Protein AF-U4V981-F1 (afdb_monomer)

Nearest PDB structures (foldseek):
  7tak-assembly1_B  TM=8.571E-01  e=1.582E-08  Colwellia psychrerythraea
  2r9v-assembly1_A  TM=2.940E-01  e=7.626E+00  Thermotoga maritima MSB8

Organism: NCBI:txid1337887

Structure (mmCIF, N/CA/C/O backbone):
data_AF-U4V981-F1
#
_entry.id   AF-U4V981-F1
#
loop_
_atom_site.group_PDB
_atom_site.id
_atom_site.type_symbol
_atom_site.label_atom_id
_atom_site.label_alt_id
_atom_site.label_comp_id
_atom_site.label_asym_id
_atom_site.label_entity_id
_atom_site.label_seq_id
_atom_site.pdbx_PDB_ins_code
_atom_site.Cartn_x
_atom_site.Cartn_y
_atom_site.Cartn_z
_atom_site.occupancy
_atom_site.B_iso_or_equiv
_atom_site.auth_seq_id
_atom_site.auth_comp_id
_atom_site.auth_asym_id
_atom_site.auth_atom_id
_atom_site.pdbx_PDB_model_num
ATOM 1 N N . MET A 1 1 ? 34.968 -7.716 16.840 1.00 31.75 1 MET A N 1
ATOM 2 C CA . MET A 1 1 ? 34.512 -6.358 16.464 1.00 31.75 1 MET A CA 1
ATOM 3 C C . MET A 1 1 ? 34.745 -6.146 14.973 1.00 31.75 1 MET A C 1
ATOM 5 O O . MET A 1 1 ? 35.893 -5.949 14.590 1.00 31.75 1 MET A O 1
ATOM 9 N N . PRO A 1 2 ? 33.718 -6.223 14.113 1.00 33.59 2 PRO A N 1
ATOM 10 C CA . PRO A 1 2 ? 33.853 -5.826 12.718 1.00 33.59 2 PRO A CA 1
ATOM 11 C C . PRO A 1 2 ? 33.768 -4.296 12.620 1.00 33.59 2 PRO A C 1
ATOM 13 O O . PRO A 1 2 ? 32.841 -3.682 13.146 1.00 33.59 2 PRO A O 1
ATOM 16 N N . ARG A 1 3 ? 34.764 -3.678 11.977 1.00 32.97 3 ARG A N 1
ATOM 17 C CA . ARG A 1 3 ? 34.801 -2.241 11.679 1.00 32.97 3 ARG A CA 1
ATOM 18 C C . ARG A 1 3 ? 33.827 -1.940 10.537 1.00 32.97 3 ARG A C 1
ATOM 20 O O . ARG A 1 3 ? 34.047 -2.393 9.418 1.00 32.97 3 ARG A O 1
ATOM 27 N N . TYR A 1 4 ? 32.801 -1.136 10.801 1.00 41.44 4 TYR A N 1
ATOM 28 C CA . TYR A 1 4 ? 32.010 -0.494 9.752 1.00 41.44 4 TYR A CA 1
ATOM 29 C C . TYR A 1 4 ? 32.867 0.596 9.099 1.00 41.44 4 TYR A C 1
ATOM 31 O O . TYR A 1 4 ? 33.007 1.698 9.626 1.00 41.44 4 TYR A O 1
ATOM 39 N N . SER A 1 5 ? 33.496 0.272 7.969 1.00 40.19 5 SER A N 1
ATOM 40 C CA . SER A 1 5 ? 34.039 1.294 7.078 1.00 40.19 5 SER A CA 1
ATOM 41 C C . SER A 1 5 ? 32.856 1.979 6.391 1.00 40.19 5 SER A C 1
ATOM 43 O O . SER A 1 5 ? 32.054 1.334 5.720 1.00 40.19 5 SER A O 1
ATOM 45 N N . GLY A 1 6 ? 32.694 3.281 6.633 1.00 51.03 6 GLY A N 1
ATOM 46 C CA . GLY A 1 6 ? 31.663 4.097 6.000 1.00 51.03 6 GLY A CA 1
ATOM 47 C C . GLY A 1 6 ? 31.873 4.139 4.489 1.00 51.03 6 GLY A C 1
ATOM 48 O O . GLY A 1 6 ? 32.646 4.952 3.984 1.00 51.03 6 GLY A O 1
ATOM 49 N N . GLY A 1 7 ? 31.197 3.246 3.769 1.00 44.28 7 GLY A N 1
ATOM 50 C CA . GLY A 1 7 ? 31.123 3.268 2.317 1.00 44.28 7 GLY A CA 1
ATOM 51 C C . GLY A 1 7 ? 30.306 4.475 1.876 1.00 44.28 7 GLY A C 1
ATOM 52 O O . GLY A 1 7 ? 29.079 4.436 1.895 1.00 44.28 7 GLY A O 1
ATOM 53 N N . ARG A 1 8 ? 30.979 5.565 1.494 1.00 45.44 8 ARG A N 1
ATOM 54 C CA . ARG A 1 8 ? 30.338 6.655 0.750 1.00 45.44 8 ARG A CA 1
ATOM 55 C C . ARG A 1 8 ? 29.724 6.058 -0.515 1.00 45.44 8 ARG A C 1
ATOM 57 O O . ARG A 1 8 ? 30.435 5.399 -1.275 1.00 45.44 8 ARG A O 1
ATOM 64 N N . ALA A 1 9 ? 28.426 6.276 -0.722 1.00 51.53 9 ALA A N 1
ATOM 65 C CA . ALA A 1 9 ? 27.770 5.933 -1.977 1.00 51.53 9 ALA A CA 1
ATOM 66 C C . ALA A 1 9 ? 28.570 6.566 -3.125 1.00 51.53 9 ALA A C 1
ATOM 68 O O . ALA A 1 9 ? 28.861 7.764 -3.092 1.00 51.53 9 ALA A O 1
ATOM 69 N N . LYS A 1 10 ? 29.005 5.750 -4.092 1.00 57.22 10 LYS A N 1
ATOM 70 C CA . LYS A 1 10 ? 29.688 6.257 -5.285 1.00 57.22 10 LYS A CA 1
ATOM 71 C C . LYS A 1 10 ? 28.730 7.205 -6.006 1.00 57.22 10 LYS A C 1
ATOM 73 O O . LYS A 1 10 ? 27.559 6.870 -6.177 1.00 57.22 10 LYS A O 1
ATOM 78 N N . TRP A 1 11 ? 29.227 8.380 -6.387 1.00 59.66 11 TRP A N 1
ATOM 79 C CA . TRP A 1 11 ? 28.448 9.332 -7.170 1.00 59.66 11 TRP A CA 1
ATOM 80 C C . TRP A 1 11 ? 28.009 8.670 -8.483 1.00 59.66 11 TRP A C 1
ATOM 82 O O . TRP A 1 11 ? 28.847 8.041 -9.134 1.00 59.66 11 TRP A O 1
ATOM 92 N N . PRO A 1 12 ? 26.721 8.758 -8.848 1.00 63.66 12 PRO A N 1
ATOM 93 C CA . PRO A 1 12 ? 26.233 8.161 -10.079 1.00 63.66 12 PRO A CA 1
ATOM 94 C C . PRO A 1 12 ? 26.784 8.913 -11.291 1.00 63.66 12 PRO A C 1
ATOM 96 O O . PRO A 1 12 ? 26.891 10.141 -11.282 1.00 63.66 12 PRO A O 1
ATOM 99 N N . GLU A 1 13 ? 27.117 8.176 -12.347 1.00 70.12 13 GLU A N 1
ATOM 100 C CA . GLU A 1 13 ? 27.439 8.771 -13.641 1.00 70.12 13 GLU A CA 1
ATOM 101 C C . GLU A 1 13 ? 26.152 9.337 -14.251 1.00 70.12 13 GLU A C 1
ATOM 103 O O . GLU A 1 13 ? 25.201 8.605 -14.531 1.00 70.12 13 GLU A O 1
ATOM 108 N N . PHE A 1 14 ? 26.092 10.660 -14.404 1.00 69.75 14 PHE A N 1
ATOM 109 C CA . PHE A 1 14 ? 24.911 11.333 -14.936 1.00 69.75 14 PHE A CA 1
ATOM 110 C C . PHE A 1 14 ? 24.753 11.047 -16.430 1.00 69.75 14 PHE A C 1
ATOM 112 O O . PHE A 1 14 ? 25.598 11.434 -17.238 1.00 69.75 14 PHE A O 1
ATOM 119 N N . GLN A 1 15 ? 23.636 10.423 -16.804 1.00 69.56 15 GLN A N 1
ATOM 120 C CA . GLN A 1 15 ? 23.260 10.224 -18.202 1.00 69.56 15 GLN A CA 1
ATOM 121 C C . GLN A 1 15 ? 22.282 11.320 -18.627 1.00 69.56 15 GLN A C 1
ATOM 123 O O . GLN A 1 15 ? 21.150 11.363 -18.158 1.00 69.56 15 GLN A O 1
ATOM 128 N N . TRP A 1 16 ? 22.708 12.219 -19.514 1.00 73.44 16 TRP A N 1
ATOM 129 C CA . TRP A 1 16 ? 21.911 13.357 -19.996 1.00 73.44 16 TRP A CA 1
ATOM 130 C C . TRP A 1 16 ? 21.060 12.991 -21.215 1.00 73.44 16 TRP A C 1
ATOM 132 O O . TRP A 1 16 ? 21.188 13.575 -22.288 1.00 73.44 16 TRP A O 1
ATOM 142 N N . THR A 1 17 ? 20.198 11.990 -21.062 1.00 72.31 17 THR A N 1
ATOM 143 C CA . THR A 1 17 ? 19.349 11.472 -22.145 1.00 72.31 17 THR A CA 1
ATOM 144 C C . THR A 1 17 ? 17.902 11.342 -21.669 1.00 72.31 17 THR A C 1
ATOM 146 O O . THR A 1 17 ? 17.618 11.349 -20.471 1.00 72.31 17 THR A O 1
ATOM 149 N N . ILE A 1 18 ? 16.955 11.264 -22.600 1.00 72.31 18 ILE A N 1
ATOM 150 C CA . ILE A 1 18 ? 15.583 10.859 -22.278 1.00 72.31 18 ILE A CA 1
ATOM 151 C C . ILE A 1 18 ? 15.586 9.338 -22.122 1.00 72.31 18 ILE A C 1
ATOM 153 O O . ILE A 1 18 ? 16.211 8.638 -22.918 1.00 72.31 18 ILE A O 1
ATOM 157 N N . SER A 1 19 ? 14.923 8.811 -21.094 1.00 71.56 19 SER A N 1
ATOM 158 C CA . SER A 1 19 ? 14.814 7.360 -20.926 1.00 71.56 19 SER A CA 1
ATOM 159 C C . SER A 1 19 ? 14.167 6.750 -22.173 1.00 71.56 19 SER A C 1
ATOM 161 O O . SER A 1 19 ? 13.135 7.258 -22.612 1.00 71.56 19 SER A O 1
ATOM 163 N N . SER A 1 20 ? 14.723 5.667 -22.715 1.00 74.62 20 SER A N 1
ATOM 164 C CA . SER A 1 20 ? 14.087 4.883 -23.780 1.00 74.62 20 SER A CA 1
ATOM 165 C C . SER A 1 20 ? 13.422 3.659 -23.150 1.00 74.62 20 SER A C 1
ATOM 167 O O . SER A 1 20 ? 14.127 2.691 -22.859 1.00 74.62 20 SER A O 1
ATOM 169 N N . PRO A 1 21 ? 12.102 3.676 -22.879 1.00 73.31 21 PRO A N 1
ATOM 170 C CA . PRO A 1 21 ? 11.430 2.524 -22.300 1.00 73.31 21 PRO A CA 1
ATOM 171 C C . PRO A 1 21 ? 11.397 1.400 -23.334 1.00 73.31 21 PRO A C 1
ATOM 173 O O . PRO A 1 21 ? 11.034 1.624 -24.491 1.00 73.31 21 PRO A O 1
ATOM 176 N N . ASP A 1 22 ? 11.758 0.190 -22.920 1.00 81.56 22 ASP A N 1
ATOM 177 C CA . ASP A 1 22 ? 11.729 -0.977 -23.797 1.00 81.56 22 ASP A CA 1
ATOM 178 C C . ASP A 1 22 ? 10.303 -1.533 -23.918 1.00 81.56 22 ASP A C 1
ATOM 180 O O . ASP A 1 22 ? 9.918 -2.538 -23.314 1.00 81.56 22 ASP A O 1
ATOM 184 N N . PHE A 1 23 ? 9.488 -0.822 -24.696 1.00 80.56 23 PHE A N 1
ATOM 185 C CA . PHE A 1 23 ? 8.106 -1.207 -24.965 1.00 80.56 23 PHE A CA 1
ATOM 186 C C . PHE A 1 23 ? 8.001 -2.517 -25.752 1.00 80.56 23 PHE A C 1
ATOM 188 O O . PHE A 1 23 ? 6.994 -3.210 -25.627 1.00 80.56 23 PHE A O 1
ATOM 195 N N . ALA A 1 24 ? 9.019 -2.872 -26.542 1.00 80.81 24 ALA A N 1
ATOM 196 C CA . ALA A 1 24 ? 9.019 -4.100 -27.328 1.00 80.81 24 ALA A CA 1
ATOM 197 C C . ALA A 1 24 ? 9.136 -5.331 -26.420 1.00 80.81 24 ALA A C 1
ATOM 199 O O . ALA A 1 24 ? 8.338 -6.264 -26.540 1.00 80.81 24 ALA A O 1
ATOM 200 N N . THR A 1 25 ? 10.071 -5.300 -25.469 1.00 82.12 25 THR A N 1
ATOM 201 C CA . THR A 1 25 ? 10.214 -6.349 -24.451 1.00 82.12 25 THR A CA 1
ATOM 202 C C . THR A 1 25 ? 8.997 -6.390 -23.534 1.00 82.12 25 THR A C 1
ATOM 204 O O . THR A 1 25 ? 8.453 -7.466 -23.299 1.00 82.12 25 THR A O 1
ATOM 207 N N . LEU A 1 26 ? 8.483 -5.234 -23.097 1.00 82.06 26 LEU A N 1
ATOM 208 C CA . LEU A 1 26 ? 7.255 -5.165 -22.298 1.00 82.06 26 LEU A CA 1
ATOM 209 C C . LEU A 1 26 ? 6.080 -5.840 -23.017 1.00 82.06 26 LEU A C 1
ATOM 211 O O . LEU A 1 26 ? 5.395 -6.681 -22.442 1.00 82.06 26 LEU A O 1
ATOM 215 N N . TRP A 1 27 ? 5.864 -5.521 -24.291 1.00 81.19 27 TRP A N 1
ATOM 216 C CA . TRP A 1 27 ? 4.764 -6.102 -25.053 1.00 81.19 27 TRP A CA 1
ATOM 217 C C . TRP A 1 27 ? 4.925 -7.615 -25.234 1.00 81.19 27 TRP A C 1
ATOM 219 O O . TRP A 1 27 ? 3.977 -8.365 -25.006 1.00 81.19 27 TRP A O 1
ATOM 229 N N . ARG A 1 28 ? 6.123 -8.078 -25.608 1.00 81.69 28 ARG A N 1
ATOM 230 C CA . ARG A 1 28 ? 6.383 -9.487 -25.932 1.00 81.69 28 ARG A CA 1
ATOM 231 C C . ARG A 1 28 ? 6.461 -10.400 -24.708 1.00 81.69 28 ARG A C 1
ATOM 233 O O . ARG A 1 28 ? 6.036 -11.544 -24.792 1.00 81.69 28 ARG A O 1
ATOM 240 N N . GLU A 1 29 ? 7.024 -9.930 -23.603 1.00 82.06 29 GLU A N 1
ATOM 241 C CA . GLU A 1 29 ? 7.400 -10.800 -22.477 1.00 82.06 29 GLU A CA 1
ATOM 242 C C . GLU A 1 29 ? 6.534 -10.605 -21.239 1.00 82.06 29 GLU A C 1
ATOM 244 O O . GLU A 1 29 ? 6.634 -11.396 -20.309 1.00 82.06 29 GLU A O 1
ATOM 249 N N . TYR A 1 30 ? 5.672 -9.587 -21.221 1.00 76.25 30 TYR A N 1
ATOM 250 C CA . TYR A 1 30 ? 4.902 -9.247 -20.027 1.00 76.25 30 TYR A CA 1
ATOM 251 C C . TYR A 1 30 ? 3.401 -9.067 -20.255 1.00 76.25 30 TYR A C 1
ATOM 253 O O . TYR A 1 30 ? 2.645 -9.049 -19.287 1.00 76.25 30 TYR A O 1
ATOM 261 N N . THR A 1 31 ? 2.940 -8.948 -21.502 1.00 81.94 31 THR A N 1
ATOM 262 C CA . THR A 1 31 ? 1.501 -8.854 -21.786 1.00 81.94 31 THR A CA 1
ATOM 263 C C . THR A 1 31 ? 0.910 -10.211 -22.141 1.00 81.94 31 THR A C 1
ATOM 265 O O . THR A 1 31 ? 1.597 -11.099 -22.655 1.00 81.94 31 THR A O 1
ATOM 268 N N . ILE A 1 32 ? -0.406 -10.343 -21.964 1.00 81.12 32 ILE A N 1
ATOM 269 C CA . ILE A 1 32 ? -1.164 -11.518 -22.424 1.00 81.12 32 ILE A CA 1
ATOM 270 C C . ILE A 1 32 ? -1.026 -11.700 -23.947 1.00 81.12 32 ILE A C 1
ATOM 272 O O . ILE A 1 32 ? -1.095 -12.820 -24.446 1.00 81.12 32 ILE A O 1
ATOM 276 N N . PHE A 1 33 ? -0.786 -10.619 -24.697 1.00 83.38 33 PHE A N 1
ATOM 277 C CA . PHE A 1 33 ? -0.584 -10.674 -26.147 1.00 83.38 33 PHE A CA 1
ATOM 278 C C . PHE A 1 33 ? 0.762 -11.288 -26.543 1.00 83.38 33 PHE A C 1
ATOM 280 O O . PHE A 1 33 ? 0.856 -11.898 -27.605 1.00 83.38 33 PHE A O 1
ATOM 287 N N . GLY A 1 34 ? 1.789 -11.128 -25.708 1.00 81.44 34 GLY A N 1
ATOM 288 C CA . GLY A 1 34 ? 3.114 -11.700 -25.930 1.00 81.44 34 GLY A CA 1
ATOM 289 C C . GLY A 1 34 ? 3.276 -13.118 -25.374 1.00 81.44 34 GLY A C 1
ATOM 290 O O . GLY A 1 34 ? 3.855 -13.976 -26.036 1.00 81.44 34 GLY A O 1
ATOM 291 N N . LEU A 1 35 ? 2.716 -13.381 -24.187 1.00 82.06 35 LEU A N 1
ATOM 292 C CA . LEU A 1 35 ? 2.846 -14.657 -23.467 1.00 82.06 35 LEU A CA 1
ATOM 293 C C . LEU A 1 35 ? 1.713 -15.660 -23.741 1.00 82.06 35 LEU A C 1
ATOM 295 O O . LEU A 1 35 ? 1.885 -16.859 -23.522 1.00 82.06 35 LEU A O 1
ATOM 299 N N . GLY A 1 36 ? 0.553 -15.189 -24.201 1.00 81.75 36 GLY A N 1
ATOM 300 C CA . GLY A 1 36 ? -0.671 -15.983 -24.290 1.00 81.75 36 GLY A CA 1
ATOM 301 C C . GLY A 1 36 ? -1.490 -15.995 -22.993 1.00 81.75 36 GLY A C 1
ATOM 302 O O . GLY A 1 36 ? -1.090 -15.471 -21.953 1.00 81.75 36 GLY A O 1
ATOM 303 N N . MET A 1 37 ? -2.691 -16.575 -23.067 1.00 83.94 37 MET A N 1
ATOM 304 C CA . MET A 1 37 ? -3.630 -16.631 -21.941 1.00 83.94 37 MET A CA 1
ATOM 305 C C . MET A 1 37 ? -3.230 -17.754 -20.966 1.00 83.94 37 MET A C 1
ATOM 307 O O . MET A 1 37 ? -2.981 -18.877 -21.416 1.00 83.94 37 MET A O 1
ATOM 311 N N . PRO A 1 38 ? -3.158 -17.489 -19.648 1.00 84.44 38 PRO A N 1
ATOM 312 C CA . PRO A 1 38 ? -2.773 -18.506 -18.676 1.00 84.44 38 PRO A CA 1
ATOM 313 C C . PRO A 1 38 ? -3.806 -19.646 -18.611 1.00 84.44 38 PRO A C 1
ATOM 315 O O . PRO A 1 38 ? -5.000 -19.417 -18.808 1.00 84.44 38 PRO A O 1
ATOM 318 N N . PRO A 1 39 ? -3.389 -20.888 -18.306 1.00 88.88 39 PRO A N 1
ATOM 319 C CA . PRO A 1 39 ? -4.311 -22.015 -18.225 1.00 88.88 39 PRO A CA 1
ATOM 320 C C . PRO A 1 39 ? -5.332 -21.824 -17.093 1.00 88.88 39 PRO A C 1
ATOM 322 O O . PRO A 1 39 ? -5.007 -21.292 -16.031 1.00 88.88 39 PRO A O 1
ATOM 325 N N . LEU A 1 40 ? -6.557 -22.333 -17.279 1.00 88.62 40 LEU A N 1
ATOM 326 C CA . LEU A 1 40 ? -7.649 -22.230 -16.292 1.00 88.62 40 LEU A CA 1
ATOM 327 C C . LEU A 1 40 ? -7.271 -22.770 -14.900 1.00 88.62 40 LEU A C 1
ATOM 329 O O . LEU A 1 40 ? -7.740 -22.258 -13.885 1.00 88.62 40 LEU A O 1
ATOM 333 N N . SER A 1 41 ? -6.384 -23.765 -14.838 1.00 89.75 41 SER A N 1
ATOM 334 C CA . SER A 1 41 ? -5.851 -24.299 -13.580 1.00 89.75 41 SER A CA 1
ATOM 335 C C . SER A 1 41 ? -5.123 -23.241 -12.746 1.00 89.75 41 SER A C 1
ATOM 337 O O . SER A 1 41 ? -5.250 -23.248 -11.523 1.00 89.75 41 SER A O 1
ATOM 339 N N . MET A 1 42 ? -4.432 -22.292 -13.386 1.00 86.69 42 MET A N 1
ATOM 340 C CA . MET A 1 42 ? -3.711 -21.217 -12.704 1.00 86.69 42 MET A CA 1
ATOM 341 C C . MET A 1 42 ? -4.671 -20.286 -11.954 1.00 86.69 42 MET A C 1
ATOM 343 O O . MET A 1 42 ? -4.393 -19.911 -10.815 1.00 86.69 42 MET A O 1
ATOM 347 N N . PHE A 1 43 ? -5.837 -19.988 -12.538 1.00 87.19 43 PHE A N 1
ATOM 348 C CA . PHE A 1 43 ? -6.876 -19.178 -11.891 1.00 87.19 43 PHE A CA 1
ATOM 349 C C . PHE A 1 43 ? -7.418 -19.847 -10.625 1.00 87.19 43 PHE A C 1
ATOM 351 O O . PHE A 1 43 ? -7.594 -19.178 -9.608 1.00 87.19 43 PHE A O 1
ATOM 358 N N . LEU A 1 44 ? -7.62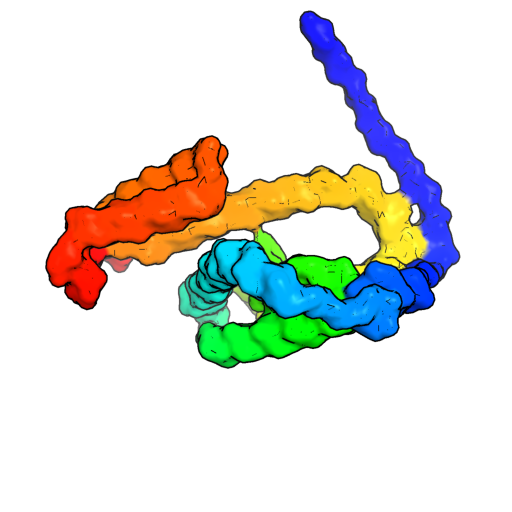5 -21.168 -10.655 1.00 87.75 44 LEU A N 1
ATOM 359 C CA . LEU A 1 44 ? -8.081 -21.928 -9.487 1.00 87.75 44 LEU A CA 1
ATOM 360 C C . LEU A 1 44 ? -7.026 -21.938 -8.377 1.00 87.75 44 LEU A C 1
ATOM 362 O O . LEU A 1 44 ? -7.346 -21.689 -7.216 1.00 87.75 44 LEU A O 1
ATOM 366 N N . THR A 1 45 ? -5.757 -22.161 -8.727 1.00 86.12 45 THR A N 1
ATOM 367 C CA . THR A 1 45 ? -4.659 -22.146 -7.747 1.00 86.12 45 THR A CA 1
ATOM 368 C C . THR A 1 45 ? -4.362 -20.753 -7.192 1.00 86.12 45 THR A C 1
ATOM 370 O O . THR A 1 45 ? -3.805 -20.641 -6.104 1.00 86.12 45 THR A O 1
ATOM 373 N N . ALA A 1 46 ? -4.752 -19.690 -7.902 1.00 84.38 46 ALA A N 1
ATOM 374 C CA . ALA A 1 46 ? -4.559 -18.309 -7.475 1.00 84.38 46 ALA A CA 1
ATOM 375 C C . ALA A 1 46 ? -5.650 -17.802 -6.515 1.00 84.38 46 ALA A C 1
ATOM 377 O O . ALA A 1 46 ? -5.456 -16.752 -5.902 1.00 84.38 46 ALA A O 1
ATOM 378 N N . LEU A 1 47 ? -6.766 -18.524 -6.334 1.00 84.75 47 LEU A N 1
ATOM 379 C CA . LEU A 1 47 ? -7.869 -18.105 -5.453 1.00 84.75 47 LEU A CA 1
ATOM 380 C C . LEU A 1 47 ? -7.416 -17.725 -4.028 1.00 84.75 47 LEU A C 1
ATOM 382 O O . LEU A 1 47 ? -7.825 -16.660 -3.558 1.00 84.75 47 LEU A O 1
ATOM 386 N N . PRO A 1 48 ? -6.550 -18.498 -3.338 1.00 77.56 48 PRO A N 1
ATOM 387 C CA . PRO A 1 48 ? -6.075 -18.120 -2.007 1.00 77.56 48 PRO A CA 1
ATOM 388 C C . PRO A 1 48 ? -5.292 -16.803 -2.017 1.00 77.56 48 PRO A C 1
ATOM 390 O O . PRO A 1 48 ? -5.478 -15.960 -1.139 1.00 77.56 48 PRO A O 1
ATOM 393 N N . THR A 1 49 ? -4.458 -16.600 -3.039 1.00 81.62 49 THR A N 1
ATOM 394 C CA . THR A 1 49 ? -3.698 -15.362 -3.228 1.00 81.62 49 THR A CA 1
ATOM 395 C C . THR A 1 49 ? -4.637 -14.187 -3.466 1.00 81.62 49 THR A C 1
ATOM 397 O O . THR A 1 49 ? -4.500 -13.172 -2.798 1.00 81.62 49 THR A O 1
ATOM 400 N N . VAL A 1 50 ? -5.646 -14.336 -4.331 1.00 82.88 50 VAL A N 1
ATOM 401 C CA . VAL A 1 50 ? -6.644 -13.289 -4.613 1.00 82.88 50 VAL A CA 1
ATOM 402 C C . VAL A 1 50 ? -7.389 -12.865 -3.346 1.00 82.88 50 VAL A C 1
ATOM 404 O O . VAL A 1 50 ? -7.575 -11.670 -3.121 1.00 82.88 50 VAL A O 1
ATOM 407 N N . LEU A 1 51 ? -7.777 -13.815 -2.491 1.00 81.25 51 LEU A N 1
ATOM 408 C CA . LEU A 1 51 ? -8.430 -13.510 -1.215 1.00 81.25 51 LEU A CA 1
ATOM 409 C C . LEU A 1 51 ? -7.495 -12.753 -0.261 1.00 81.25 51 LEU A C 1
ATOM 411 O O . LEU A 1 51 ? -7.898 -11.742 0.316 1.00 81.25 51 LEU A O 1
ATOM 415 N N . ALA A 1 52 ? -6.239 -13.188 -0.131 1.00 76.75 52 ALA A N 1
ATOM 416 C CA . ALA A 1 52 ? -5.242 -12.499 0.691 1.00 76.75 52 ALA A CA 1
ATOM 417 C C . ALA A 1 52 ? -4.979 -11.066 0.187 1.00 76.75 52 ALA A C 1
ATOM 419 O O . ALA A 1 52 ? -5.004 -10.109 0.960 1.00 76.75 52 ALA A O 1
ATOM 420 N N . THR A 1 53 ? -4.807 -10.913 -1.124 1.00 79.62 53 THR A N 1
ATOM 421 C CA . THR A 1 53 ? -4.673 -9.645 -1.851 1.00 79.62 53 THR A CA 1
ATOM 422 C C . THR A 1 53 ? -5.880 -8.733 -1.599 1.00 79.62 53 THR A C 1
ATOM 424 O O . THR A 1 53 ? -5.708 -7.561 -1.265 1.00 79.62 53 THR A O 1
ATOM 427 N N . TYR A 1 54 ? -7.108 -9.255 -1.669 1.00 80.94 54 TYR A N 1
ATOM 428 C CA . TYR A 1 54 ? -8.324 -8.483 -1.397 1.00 80.94 54 TYR A CA 1
ATOM 429 C C . TYR A 1 54 ? -8.380 -7.950 0.040 1.00 80.94 54 TYR A C 1
ATOM 431 O O . TYR A 1 54 ? -8.731 -6.790 0.244 1.00 80.94 54 TYR A O 1
ATOM 439 N N . ILE A 1 55 ? -7.990 -8.753 1.033 1.00 77.25 55 ILE A N 1
ATOM 440 C CA . ILE A 1 55 ? -7.959 -8.323 2.441 1.00 77.25 55 ILE A CA 1
ATOM 441 C C . ILE A 1 55 ? -6.968 -7.170 2.638 1.00 77.25 55 ILE A C 1
ATOM 443 O O . ILE A 1 55 ? -7.287 -6.186 3.307 1.00 77.25 55 ILE A O 1
ATOM 447 N N . VAL A 1 56 ? -5.788 -7.250 2.016 1.00 76.94 56 VAL A N 1
ATOM 448 C CA . VAL A 1 56 ? -4.798 -6.162 2.049 1.00 76.94 56 VAL A CA 1
ATOM 449 C C . VAL A 1 56 ? -5.372 -4.889 1.415 1.00 76.94 56 VAL A C 1
ATOM 451 O O . VAL A 1 56 ? -5.273 -3.811 2.006 1.00 76.94 56 VAL A O 1
ATOM 454 N N . LEU A 1 57 ? -6.052 -5.010 0.268 1.00 79.31 57 LEU A N 1
ATOM 455 C CA . LEU A 1 57 ? -6.726 -3.884 -0.394 1.00 79.31 57 LEU A CA 1
ATOM 456 C C . LEU A 1 57 ? -7.780 -3.236 0.487 1.00 79.31 57 LEU A C 1
ATOM 458 O O . LEU A 1 57 ? -7.908 -2.015 0.529 1.00 79.31 57 LEU A O 1
ATOM 462 N N . PHE A 1 58 ? -8.571 -4.073 1.150 1.00 79.19 58 PHE A N 1
ATOM 463 C CA . PHE A 1 58 ? -9.644 -3.637 2.017 1.00 79.19 58 PHE A CA 1
ATOM 464 C C . PHE A 1 58 ? -9.083 -2.809 3.178 1.00 79.19 58 PHE A C 1
ATOM 466 O O . PHE A 1 58 ? -9.607 -1.736 3.478 1.00 79.19 58 PHE A O 1
ATOM 473 N N . GLY A 1 59 ? -7.946 -3.229 3.743 1.00 77.81 59 GLY A N 1
ATOM 474 C CA . GLY A 1 59 ? -7.189 -2.431 4.707 1.00 77.81 59 GLY A CA 1
ATOM 475 C C . GLY A 1 59 ? -6.757 -1.067 4.153 1.00 77.81 59 GLY A C 1
ATOM 476 O O . GLY A 1 59 ? -6.903 -0.052 4.832 1.00 77.81 59 GLY A O 1
ATOM 477 N N . ASP A 1 60 ? -6.275 -0.995 2.911 1.00 78.25 60 ASP A N 1
ATOM 478 C CA . ASP A 1 60 ? -5.907 0.276 2.263 1.00 78.25 60 ASP A CA 1
ATOM 479 C C . ASP A 1 60 ? -7.108 1.205 2.012 1.00 78.25 60 ASP A C 1
ATOM 481 O O . ASP A 1 60 ? -6.996 2.426 2.169 1.00 78.25 60 ASP A O 1
ATOM 485 N N . VAL A 1 61 ? -8.272 0.648 1.672 1.00 80.56 61 VAL A N 1
ATOM 486 C CA . VAL A 1 61 ? -9.533 1.393 1.511 1.00 80.56 61 VAL A CA 1
ATOM 487 C C . VAL A 1 61 ? -10.006 1.971 2.843 1.00 80.56 61 VAL A C 1
ATOM 489 O O . VAL A 1 61 ? -10.340 3.156 2.906 1.00 80.56 61 VAL A O 1
ATOM 492 N N . LEU A 1 62 ? -9.981 1.175 3.916 1.00 77.94 62 LEU A N 1
ATOM 493 C CA . LEU A 1 62 ? -10.320 1.641 5.263 1.00 77.94 62 LEU A CA 1
ATOM 494 C C . LEU A 1 62 ? -9.390 2.767 5.717 1.00 77.94 62 LEU A C 1
ATOM 496 O O . LEU A 1 62 ? -9.868 3.818 6.136 1.00 77.94 62 LEU A O 1
ATOM 500 N N . LYS A 1 63 ? -8.074 2.598 5.538 1.00 78.44 63 LYS A N 1
ATOM 501 C CA . LYS A 1 63 ? -7.087 3.648 5.838 1.00 78.44 63 LYS A CA 1
ATOM 502 C C . LYS A 1 63 ? -7.342 4.924 5.046 1.00 78.44 63 LYS A C 1
ATOM 504 O O . LYS A 1 63 ? -7.274 6.018 5.591 1.00 78.44 63 LYS A O 1
ATOM 509 N N . THR A 1 64 ? -7.658 4.804 3.759 1.00 80.19 64 THR A N 1
ATOM 510 C CA . THR A 1 64 ? -7.970 5.974 2.927 1.00 80.19 64 THR A CA 1
ATOM 511 C C . THR A 1 64 ? -9.210 6.698 3.450 1.00 80.19 64 THR A C 1
ATOM 513 O O . THR A 1 64 ? -9.209 7.924 3.547 1.00 80.19 64 THR A O 1
ATOM 516 N N . LYS A 1 65 ? -10.249 5.949 3.836 1.00 80.38 65 LYS A N 1
ATOM 517 C CA . LYS A 1 65 ? -11.476 6.504 4.412 1.00 80.38 65 LYS A CA 1
ATOM 518 C C . LYS A 1 65 ? -11.210 7.252 5.718 1.00 80.38 65 LYS A C 1
ATOM 520 O O . LYS A 1 65 ? -11.742 8.346 5.879 1.00 80.38 65 LYS A O 1
ATOM 525 N N . SER A 1 66 ? -10.405 6.695 6.621 1.00 76.12 66 SER A N 1
ATOM 526 C CA . SER A 1 66 ? -10.120 7.316 7.918 1.00 76.12 66 SER A CA 1
A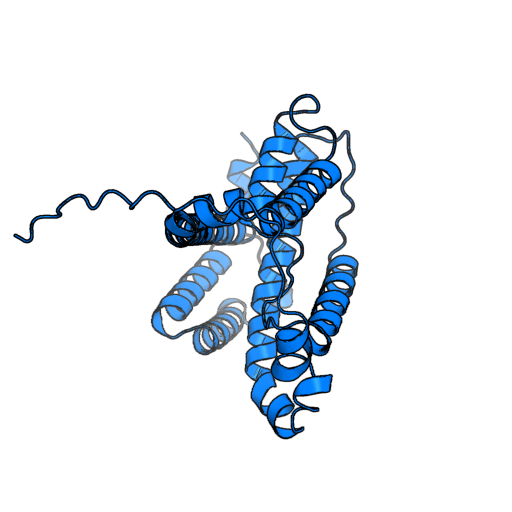TOM 527 C C . SER A 1 66 ? -9.228 8.553 7.788 1.00 76.12 66 SER A C 1
ATOM 529 O O . SER A 1 66 ? -9.540 9.595 8.362 1.00 76.12 66 SER A O 1
ATOM 531 N N . ILE A 1 67 ? -8.187 8.497 6.949 1.00 75.94 67 ILE A N 1
ATOM 532 C CA . ILE A 1 67 ? -7.296 9.640 6.695 1.00 75.94 67 ILE A CA 1
ATOM 533 C C . ILE A 1 67 ? -8.063 10.793 6.029 1.00 75.94 67 ILE A C 1
ATOM 535 O O . ILE A 1 67 ? -7.951 11.946 6.445 1.00 75.94 67 ILE A O 1
ATOM 539 N N . ILE A 1 68 ? -8.848 10.504 4.985 1.00 75.69 68 ILE A N 1
ATOM 540 C CA . ILE A 1 68 ? -9.573 11.540 4.238 1.00 75.69 68 ILE A CA 1
ATOM 541 C C . ILE A 1 68 ? -10.773 12.061 5.038 1.00 75.69 68 ILE A C 1
ATOM 543 O O . ILE A 1 68 ? -10.951 13.272 5.157 1.00 75.69 68 ILE A O 1
ATOM 547 N N . GLY A 1 69 ? -11.600 11.156 5.564 1.00 65.50 69 GLY A N 1
ATOM 548 C CA . GLY A 1 69 ? -12.865 11.491 6.218 1.00 65.50 69 GLY A CA 1
ATOM 549 C C . GLY A 1 69 ? -12.724 11.975 7.661 1.00 65.50 69 GLY A C 1
ATOM 550 O O . GLY 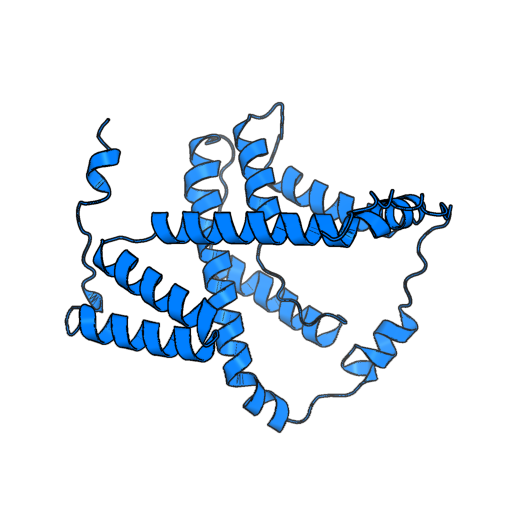A 1 69 ? -13.578 12.727 8.120 1.00 65.50 69 GLY A O 1
ATOM 551 N N . GLY A 1 70 ? -11.665 11.565 8.365 1.00 66.62 70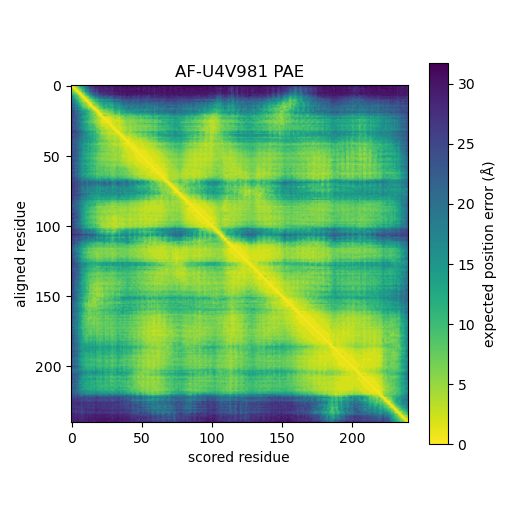 GLY A N 1
ATOM 552 C CA . GLY A 1 70 ? -11.371 11.982 9.735 1.00 66.62 70 GLY A CA 1
ATOM 553 C C . GLY A 1 70 ? -10.369 13.131 9.782 1.00 66.62 70 GLY A C 1
ATOM 554 O O . GLY A 1 70 ? -10.720 14.247 10.144 1.00 66.62 70 GLY A O 1
ATOM 555 N N . GLU A 1 71 ? -9.119 12.882 9.389 1.00 65.31 71 GLU A N 1
ATOM 556 C CA . GLU A 1 71 ? -8.024 13.831 9.638 1.00 65.31 71 GLU A CA 1
ATOM 557 C C . GLU A 1 71 ? -8.021 15.023 8.667 1.00 65.31 71 GLU A C 1
ATOM 559 O O . GLU A 1 71 ? -7.906 16.171 9.095 1.00 65.31 71 GLU A O 1
ATOM 564 N N . ALA A 1 72 ? -8.165 14.790 7.359 1.00 66.88 72 ALA A N 1
ATOM 565 C CA . ALA A 1 72 ? -8.041 15.857 6.361 1.00 66.88 72 ALA A CA 1
ATOM 566 C C . ALA A 1 72 ? -9.258 16.803 6.332 1.00 66.88 72 ALA A C 1
ATOM 568 O O . ALA A 1 72 ? -9.093 18.025 6.292 1.00 66.88 72 ALA A O 1
ATOM 569 N N . GLN A 1 73 ? -10.478 16.255 6.380 1.00 70.44 73 GLN A N 1
ATOM 570 C CA . GLN A 1 73 ? -11.714 17.043 6.293 1.00 70.44 73 GLN A CA 1
ATOM 571 C C . GLN A 1 73 ? -11.954 17.920 7.536 1.00 70.44 73 GLN A C 1
ATOM 573 O O . GLN A 1 73 ? -12.499 19.015 7.399 1.00 70.44 73 GLN A O 1
ATOM 578 N N . GLN A 1 74 ? -11.523 17.486 8.729 1.00 72.00 74 GLN A N 1
ATOM 579 C CA . GLN A 1 74 ? -11.638 18.280 9.963 1.00 72.00 74 GLN A CA 1
ATOM 580 C C . GLN A 1 74 ? -10.804 19.567 9.912 1.00 72.00 74 GLN A C 1
ATOM 582 O O . GLN A 1 74 ? -11.252 20.613 10.373 1.00 72.00 74 GLN A O 1
ATOM 587 N N . HIS A 1 75 ? -9.610 19.513 9.316 1.00 73.88 75 HIS A N 1
ATOM 588 C CA . HIS A 1 75 ? -8.701 20.661 9.256 1.00 73.88 75 HIS A CA 1
ATOM 589 C C . HIS A 1 75 ? -9.043 21.644 8.125 1.00 73.88 75 HIS A C 1
ATOM 591 O O . HIS A 1 75 ? -8.690 22.822 8.196 1.00 73.88 75 HIS A O 1
ATOM 597 N N . ARG A 1 76 ? -9.709 21.171 7.065 1.00 76.69 76 ARG A N 1
ATOM 598 C CA . ARG A 1 76 ? -10.023 21.940 5.848 1.00 76.69 76 ARG A CA 1
ATOM 599 C C . ARG A 1 76 ? -11.464 21.653 5.400 1.00 76.69 76 ARG A C 1
ATOM 601 O O . ARG A 1 76 ? -11.673 20.969 4.398 1.00 76.69 76 ARG A O 1
ATOM 608 N N . PRO A 1 77 ? -12.481 22.194 6.098 1.00 74.75 77 PRO A N 1
ATOM 609 C CA . PRO A 1 77 ? -13.882 22.022 5.703 1.00 74.75 77 PRO A CA 1
ATOM 610 C C . PRO A 1 77 ? -14.224 22.731 4.382 1.00 74.75 77 PRO A C 1
ATOM 612 O O . PRO A 1 77 ? -15.312 22.542 3.845 1.00 74.75 77 PRO A O 1
ATOM 615 N N . ASP A 1 78 ? -13.311 23.558 3.864 1.00 79.44 78 ASP A N 1
ATOM 616 C CA . ASP A 1 78 ? -13.504 24.379 2.673 1.00 79.44 78 ASP A CA 1
ATOM 617 C C . ASP A 1 78 ? -13.470 23.594 1.349 1.00 79.44 78 ASP A C 1
ATOM 619 O O . ASP A 1 78 ? -14.031 24.060 0.359 1.00 79.44 78 ASP A O 1
ATOM 623 N N . GLU A 1 79 ? -12.856 22.409 1.321 1.00 78.75 79 GLU A N 1
ATOM 624 C CA . GLU A 1 79 ? -12.915 21.482 0.187 1.00 78.75 79 GLU A CA 1
ATOM 625 C C . GLU A 1 79 ? -13.590 20.191 0.650 1.00 78.75 79 GLU A C 1
ATOM 627 O O . GLU A 1 79 ? -13.136 19.529 1.583 1.00 78.75 79 GLU A O 1
ATOM 632 N N . LYS A 1 80 ? -14.712 19.838 0.016 1.00 76.75 80 LYS A N 1
ATOM 633 C CA . LYS A 1 80 ? -15.445 18.614 0.338 1.00 76.75 80 LYS A CA 1
ATOM 634 C C . LYS A 1 80 ? -14.835 17.441 -0.414 1.00 76.75 80 LYS A C 1
ATOM 636 O O . LYS A 1 80 ? -14.942 17.367 -1.639 1.00 76.75 80 LYS A O 1
ATOM 641 N N . ILE A 1 81 ? -14.256 16.498 0.319 1.00 76.62 81 ILE A N 1
ATOM 642 C CA . ILE A 1 81 ? -13.688 15.288 -0.269 1.00 76.62 81 ILE A CA 1
ATOM 643 C C . ILE A 1 81 ? -14.737 14.169 -0.219 1.00 76.62 81 ILE A C 1
ATOM 645 O O . ILE A 1 81 ? -14.963 13.551 0.818 1.00 76.62 81 ILE A O 1
ATOM 649 N N . ASP A 1 82 ? -15.398 13.901 -1.351 1.00 79.62 82 ASP A N 1
ATOM 650 C CA . ASP A 1 82 ? -16.357 12.793 -1.478 1.00 79.62 82 ASP A CA 1
ATOM 651 C C . ASP A 1 82 ? -15.637 11.458 -1.727 1.00 79.62 82 ASP A C 1
ATOM 653 O O . ASP A 1 82 ? -15.413 11.034 -2.869 1.00 79.62 82 ASP A O 1
ATOM 657 N N . TYR A 1 83 ? -15.250 10.795 -0.636 1.00 80.38 83 TYR A N 1
ATOM 658 C CA . TYR A 1 83 ? -14.713 9.441 -0.690 1.00 80.38 83 TYR A CA 1
ATOM 659 C C . TYR A 1 83 ? -15.826 8.398 -0.556 1.00 80.38 83 TYR A C 1
ATOM 661 O O . TYR A 1 83 ? -16.371 8.172 0.524 1.00 80.38 83 TYR A O 1
ATOM 669 N N . ASN A 1 84 ? -16.110 7.702 -1.656 1.00 83.62 84 ASN A N 1
ATOM 670 C CA . ASN A 1 84 ? -17.034 6.574 -1.679 1.00 83.62 84 ASN A CA 1
ATOM 671 C C . ASN A 1 84 ? -16.252 5.258 -1.876 1.00 83.62 84 ASN A C 1
ATOM 673 O O . ASN A 1 84 ? -15.695 5.050 -2.960 1.00 83.62 84 ASN A O 1
ATOM 677 N N . PRO A 1 85 ? -16.236 4.350 -0.878 1.00 81.56 85 PRO A N 1
ATOM 678 C CA . PRO A 1 85 ? -15.536 3.072 -0.975 1.00 81.56 85 PRO A CA 1
ATOM 679 C C . PRO 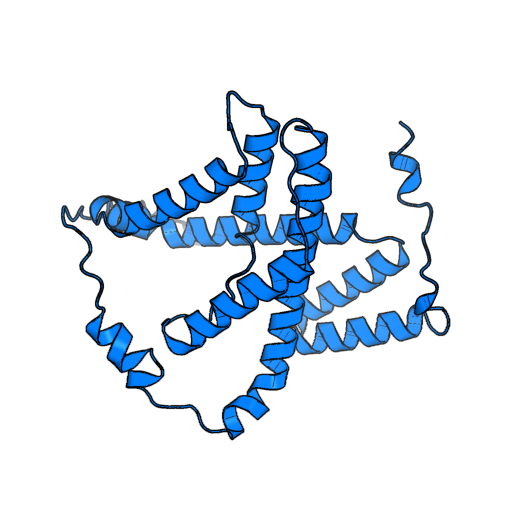A 1 85 ? -15.983 2.218 -2.165 1.00 81.56 85 PRO A C 1
ATOM 681 O O . PRO A 1 85 ? -15.136 1.681 -2.867 1.00 81.56 85 PRO A O 1
ATOM 684 N N . ASN A 1 86 ? -17.284 2.139 -2.463 1.00 85.81 86 ASN A N 1
ATOM 685 C CA . ASN A 1 86 ? -17.799 1.326 -3.574 1.00 85.81 86 ASN A CA 1
ATOM 686 C C . ASN A 1 86 ? -17.291 1.842 -4.924 1.00 85.81 86 ASN A C 1
ATOM 688 O O . ASN A 1 86 ? -16.857 1.066 -5.776 1.00 85.81 86 ASN A O 1
ATOM 692 N N . ARG A 1 87 ? -17.287 3.170 -5.102 1.00 87.12 87 ARG A N 1
ATOM 693 C CA . ARG A 1 87 ? -16.697 3.802 -6.290 1.00 87.12 87 ARG A CA 1
ATOM 694 C C . ARG A 1 87 ? -15.194 3.559 -6.356 1.00 87.12 87 ARG A C 1
ATOM 696 O O . ARG A 1 87 ? -14.688 3.251 -7.430 1.00 87.12 87 ARG A O 1
ATOM 703 N N . ALA A 1 88 ? -14.491 3.669 -5.229 1.00 83.31 88 ALA A N 1
ATOM 704 C CA . ALA A 1 88 ? -13.066 3.371 -5.171 1.00 83.31 88 ALA A CA 1
ATOM 705 C C . ALA A 1 88 ? -12.801 1.921 -5.609 1.00 83.31 88 ALA A C 1
ATOM 707 O O . ALA A 1 88 ? -11.990 1.722 -6.511 1.00 83.31 88 ALA A O 1
ATOM 708 N N . HIS A 1 89 ? -13.553 0.952 -5.068 1.00 85.75 89 HIS A N 1
ATOM 709 C CA . HIS A 1 89 ? -13.479 -0.470 -5.414 1.00 85.75 89 HIS A CA 1
ATOM 710 C C . HIS A 1 89 ? -13.620 -0.738 -6.906 1.00 85.75 89 HIS A C 1
ATOM 712 O O . HIS A 1 89 ? -12.799 -1.452 -7.485 1.00 85.75 89 HIS A O 1
ATOM 718 N N . LEU A 1 90 ? -14.608 -0.117 -7.545 1.00 87.12 90 LEU A N 1
ATOM 719 C CA . LEU A 1 90 ? -14.788 -0.247 -8.984 1.00 87.12 90 LEU A CA 1
ATOM 720 C C . LEU A 1 90 ? -13.601 0.355 -9.753 1.00 87.12 90 LEU A C 1
ATOM 722 O O . LEU A 1 90 ? -13.064 -0.283 -10.654 1.00 87.12 90 LEU A O 1
ATOM 726 N N . VAL A 1 91 ? -13.151 1.557 -9.378 1.00 85.50 91 VAL A N 1
ATOM 727 C CA . VAL A 1 91 ? -12.068 2.271 -10.074 1.00 85.50 91 VAL A CA 1
ATOM 728 C C . VAL A 1 91 ? -10.746 1.514 -10.004 1.00 85.50 91 VAL A C 1
ATOM 730 O O . VAL A 1 91 ? -10.102 1.326 -11.037 1.00 85.50 91 VAL A O 1
ATOM 733 N N . PHE A 1 92 ? -10.316 1.061 -8.825 1.00 82.69 92 PHE A N 1
ATOM 734 C CA . PHE A 1 92 ? -9.084 0.279 -8.758 1.00 82.69 92 PHE A CA 1
ATOM 735 C C . PHE A 1 92 ? -9.255 -1.132 -9.316 1.00 82.69 92 PHE A C 1
ATOM 737 O O . PHE A 1 92 ? -8.293 -1.658 -9.863 1.00 82.69 92 PHE A O 1
ATOM 744 N N . GLY A 1 93 ? -10.446 -1.735 -9.240 1.00 83.94 93 GLY A N 1
ATOM 745 C CA . GLY A 1 93 ? -10.732 -3.014 -9.889 1.00 83.94 93 GLY A CA 1
ATOM 746 C C . GLY A 1 93 ? -10.492 -2.919 -11.393 1.00 83.94 93 GLY A C 1
ATOM 747 O O . GLY A 1 93 ? -9.664 -3.649 -11.926 1.00 83.94 93 GLY A O 1
ATOM 748 N N . MET A 1 94 ? -11.097 -1.922 -12.046 1.00 86.12 94 MET A N 1
ATOM 749 C CA . MET A 1 94 ? -10.890 -1.643 -13.471 1.00 86.12 94 MET A CA 1
ATOM 750 C C . MET A 1 94 ? -9.416 -1.381 -13.809 1.00 86.12 94 MET A C 1
ATOM 752 O O . MET A 1 94 ? -8.909 -1.913 -14.795 1.00 86.12 94 MET A O 1
ATOM 756 N N . ARG A 1 95 ? -8.701 -0.602 -12.984 1.00 85.12 95 ARG A N 1
ATOM 757 C CA . ARG A 1 95 ? -7.266 -0.338 -13.189 1.00 85.12 95 ARG A CA 1
ATOM 758 C C . ARG A 1 95 ? -6.418 -1.602 -13.071 1.00 85.12 95 ARG A C 1
ATOM 760 O O . ARG A 1 95 ? -5.544 -1.797 -13.904 1.00 85.12 95 ARG A O 1
ATOM 767 N N . ASN A 1 96 ? -6.684 -2.455 -12.082 1.00 84.56 96 ASN A N 1
ATOM 768 C CA . ASN A 1 96 ? -5.972 -3.720 -11.903 1.00 84.56 96 ASN A CA 1
ATOM 769 C C . ASN A 1 96 ? -6.300 -4.717 -13.020 1.00 84.56 96 ASN A C 1
ATOM 771 O O . ASN A 1 96 ? -5.397 -5.382 -13.508 1.00 84.56 96 ASN A O 1
ATOM 775 N N . THR A 1 97 ? -7.548 -4.779 -13.493 1.00 84.88 97 THR A N 1
ATOM 776 C CA . THR A 1 97 ? -7.910 -5.585 -14.669 1.00 84.88 97 THR A CA 1
ATOM 777 C C . THR A 1 97 ? -7.181 -5.093 -15.919 1.00 84.88 97 THR A C 1
ATOM 779 O O . THR A 1 97 ? -6.590 -5.897 -16.633 1.00 84.88 97 THR A O 1
ATOM 782 N N . GLY A 1 98 ? -7.139 -3.780 -16.160 1.00 85.00 98 GLY A N 1
ATOM 783 C CA . GLY A 1 98 ? -6.357 -3.212 -17.262 1.00 85.00 98 GLY A CA 1
ATOM 784 C C . GLY A 1 98 ? -4.863 -3.531 -17.144 1.00 85.00 98 GLY A C 1
ATOM 785 O O . GLY A 1 98 ? -4.255 -3.985 -18.112 1.00 85.00 98 GLY A O 1
ATOM 786 N N . MET A 1 99 ? -4.293 -3.373 -15.944 1.00 82.38 99 MET A N 1
ATOM 787 C CA . MET A 1 99 ? -2.895 -3.711 -15.649 1.00 82.38 99 MET A CA 1
ATOM 788 C C . MET A 1 99 ? -2.618 -5.205 -15.855 1.00 82.38 99 MET A C 1
ATOM 790 O O . MET A 1 99 ? -1.587 -5.544 -16.408 1.00 82.38 99 MET A O 1
ATOM 794 N N . SER A 1 100 ? -3.555 -6.092 -15.507 1.00 79.62 100 SER A N 1
ATOM 795 C CA . SER A 1 100 ? -3.392 -7.541 -15.693 1.00 79.62 100 SER A CA 1
ATOM 796 C C . SER A 1 100 ? -3.310 -7.972 -17.161 1.00 79.62 100 SER A C 1
ATOM 798 O O . SER A 1 100 ? -2.799 -9.048 -17.451 1.00 79.62 100 SER A O 1
ATOM 800 N N . ILE A 1 101 ? -3.808 -7.142 -18.086 1.00 80.56 101 ILE A N 1
ATOM 801 C CA . ILE A 1 101 ? -3.795 -7.419 -19.529 1.00 80.56 101 ILE A CA 1
ATOM 802 C C . ILE A 1 101 ? -2.601 -6.739 -20.213 1.00 80.56 101 ILE A C 1
ATOM 804 O O . ILE A 1 101 ? -1.959 -7.336 -21.078 1.00 80.56 101 ILE A O 1
ATOM 808 N N . LEU A 1 102 ? -2.328 -5.483 -19.846 1.00 78.19 102 LEU A N 1
ATOM 809 C CA . LEU A 1 102 ? -1.417 -4.581 -20.563 1.00 78.19 102 LEU A CA 1
ATOM 810 C C . LEU A 1 102 ? -0.110 -4.286 -19.820 1.00 78.19 102 LEU A C 1
ATOM 812 O O . LEU A 1 102 ? 0.827 -3.758 -20.415 1.00 78.19 102 LEU A O 1
ATOM 816 N N . GLY A 1 103 ? -0.076 -4.524 -18.515 1.00 70.81 103 GLY A N 1
ATOM 817 C CA . GLY A 1 103 ? 0.994 -4.090 -17.633 1.00 70.81 103 GLY A CA 1
ATOM 818 C C . GLY A 1 103 ? 1.931 -5.236 -17.254 1.00 70.81 103 GLY A C 1
ATOM 819 O O . GLY A 1 103 ? 1.480 -6.362 -17.075 1.00 70.81 103 GLY A O 1
ATOM 820 N N . PRO A 1 104 ? 3.227 -4.947 -17.059 1.00 66.75 104 PRO A N 1
ATOM 821 C CA . PRO A 1 104 ? 4.207 -5.944 -16.640 1.00 66.75 104 PRO A CA 1
ATOM 822 C C . PRO A 1 104 ? 4.218 -6.225 -15.141 1.00 66.75 104 PRO A C 1
ATOM 824 O O . PRO A 1 104 ? 5.056 -6.987 -14.664 1.00 66.75 104 PRO A O 1
ATOM 827 N N . ASP A 1 105 ? 3.333 -5.576 -14.391 1.00 62.50 105 ASP A N 1
ATOM 828 C CA . ASP A 1 105 ? 3.401 -5.545 -12.944 1.00 62.50 105 ASP A CA 1
ATOM 829 C C . ASP A 1 105 ? 2.205 -6.262 -12.312 1.00 62.50 105 ASP A C 1
ATOM 831 O O . ASP A 1 105 ? 1.051 -6.048 -12.685 1.00 62.50 105 ASP A O 1
ATOM 835 N N . VAL A 1 106 ? 2.507 -7.100 -11.321 1.00 54.88 106 VAL A N 1
ATOM 836 C CA . VAL A 1 106 ? 1.535 -7.826 -10.490 1.00 54.88 106 VAL A CA 1
ATOM 837 C C . VAL A 1 106 ? 1.054 -6.937 -9.333 1.00 54.88 106 VAL A C 1
ATOM 839 O O . VAL A 1 106 ? 0.200 -7.337 -8.538 1.00 54.88 106 VAL A O 1
ATOM 842 N N . THR A 1 107 ? 1.606 -5.725 -9.192 1.00 54.38 107 THR A N 1
ATOM 843 C CA . THR A 1 107 ? 1.257 -4.834 -8.088 1.00 54.38 107 THR A CA 1
ATOM 844 C C . THR A 1 107 ? -0.212 -4.430 -8.118 1.00 54.38 107 THR A C 1
ATOM 846 O O . THR A 1 107 ? -0.768 -3.954 -9.109 1.00 54.38 107 THR A O 1
ATOM 849 N N . MET A 1 108 ? -0.844 -4.569 -6.955 1.00 59.78 108 MET A N 1
ATOM 850 C CA . MET A 1 108 ? -2.144 -3.974 -6.712 1.00 59.78 108 MET A CA 1
ATOM 851 C C . MET A 1 108 ? -2.034 -2.457 -6.789 1.00 59.78 108 MET A C 1
ATOM 853 O O . MET A 1 108 ? -1.434 -1.806 -5.931 1.00 59.78 108 MET A O 1
ATOM 857 N N . CYS A 1 109 ? -2.710 -1.870 -7.764 1.00 65.44 109 CYS A N 1
ATOM 858 C CA . CYS A 1 109 ? -3.032 -0.458 -7.736 1.00 65.44 109 CYS A CA 1
ATOM 859 C C . CYS A 1 109 ? -4.044 -0.206 -6.608 1.00 65.44 109 CYS A C 1
ATOM 861 O O . CYS A 1 109 ? -5.248 -0.333 -6.819 1.00 65.44 109 CYS A O 1
ATOM 863 N N . GLY A 1 110 ? -3.566 0.141 -5.410 1.00 66.50 110 GLY A N 1
ATOM 864 C CA . GLY A 1 110 ? -4.398 0.697 -4.338 1.00 66.50 110 GLY A CA 1
ATOM 865 C C . GLY A 1 110 ? -4.903 2.118 -4.664 1.00 66.50 110 GLY A C 1
ATOM 866 O O . GLY A 1 110 ? -4.493 2.703 -5.675 1.00 66.50 110 GLY A O 1
ATOM 867 N N . PRO A 1 111 ? -5.782 2.707 -3.826 1.00 64.06 111 PRO A N 1
ATOM 868 C CA . PRO A 1 111 ? -6.358 4.037 -4.055 1.00 64.06 111 PRO A CA 1
ATOM 869 C C . PRO A 1 111 ? -5.277 5.114 -4.248 1.00 64.06 111 PRO A C 1
ATOM 871 O O . PRO A 1 111 ? -5.169 5.728 -5.312 1.00 64.06 111 PRO A O 1
ATOM 874 N N . VAL A 1 112 ? -4.418 5.277 -3.243 1.00 72.38 112 VAL A N 1
ATOM 875 C CA . VAL A 1 112 ? -3.191 6.077 -3.255 1.00 72.38 112 VAL A CA 1
ATOM 876 C C . VAL A 1 112 ? -2.198 5.373 -2.335 1.00 72.38 112 VAL A C 1
ATOM 878 O O . VAL A 1 112 ? -2.589 4.732 -1.362 1.00 72.38 112 VAL A O 1
ATOM 881 N N . TRP A 1 113 ? -0.909 5.476 -2.646 1.00 75.69 113 TRP A N 1
ATOM 882 C CA . TRP A 1 113 ? 0.143 4.961 -1.780 1.00 75.69 113 TRP A CA 1
ATOM 883 C C . TRP A 1 113 ? 0.037 5.572 -0.375 1.00 75.69 113 TRP A C 1
ATOM 885 O O . TRP A 1 113 ? 0.107 6.791 -0.233 1.00 75.69 113 TRP A O 1
ATOM 895 N N . ALA A 1 114 ? -0.131 4.731 0.652 1.00 73.31 114 ALA A N 1
ATOM 896 C CA . ALA A 1 114 ? -0.493 5.161 2.006 1.00 73.31 114 ALA A CA 1
ATOM 897 C C . ALA A 1 114 ? 0.450 6.223 2.599 1.00 73.31 114 ALA A C 1
ATOM 899 O O . ALA A 1 114 ? -0.020 7.213 3.153 1.00 73.31 114 ALA A O 1
ATOM 900 N N . ALA A 1 115 ? 1.768 6.063 2.440 1.00 74.31 115 ALA A N 1
ATOM 901 C CA . ALA A 1 115 ? 2.731 7.045 2.939 1.00 74.31 115 ALA A CA 1
ATOM 902 C C . ALA A 1 115 ? 2.551 8.417 2.269 1.00 74.31 115 ALA A C 1
ATOM 904 O O . ALA A 1 115 ? 2.496 9.441 2.946 1.00 74.31 115 ALA A O 1
ATOM 905 N N . MET A 1 116 ? 2.378 8.440 0.945 1.00 79.94 116 MET A N 1
ATOM 906 C CA . MET A 1 116 ? 2.137 9.689 0.219 1.00 79.94 116 MET A CA 1
ATOM 907 C C . MET A 1 116 ? 0.774 10.285 0.524 1.00 79.94 116 MET A C 1
ATOM 909 O O . MET A 1 116 ? 0.661 11.502 0.602 1.00 79.94 116 MET A O 1
ATOM 913 N N . GLN A 1 117 ? -0.245 9.455 0.744 1.00 81.69 117 GLN A N 1
ATOM 914 C CA . GLN A 1 117 ? -1.555 9.929 1.171 1.00 81.69 117 GLN A CA 1
ATOM 915 C C . GLN A 1 117 ? -1.447 10.702 2.491 1.00 81.69 117 GLN A C 1
ATOM 917 O O . GLN A 1 117 ? -1.979 11.802 2.583 1.00 81.69 117 GLN A O 1
ATOM 922 N N . VAL A 1 118 ? -0.701 10.182 3.473 1.00 79.88 118 VAL A N 1
ATOM 923 C CA . VAL A 1 118 ? -0.459 10.881 4.744 1.00 79.88 118 VAL A CA 1
ATOM 924 C C . VAL A 1 118 ? 0.298 12.188 4.524 1.00 79.88 118 VAL A C 1
ATOM 926 O O . VAL A 1 118 ? -0.144 13.216 5.018 1.00 79.88 118 VAL A O 1
ATOM 929 N N . VAL A 1 119 ? 1.376 12.194 3.733 1.00 82.50 119 VAL A N 1
ATOM 930 C CA . VAL A 1 119 ? 2.143 13.425 3.449 1.00 82.50 119 VAL A CA 1
ATOM 931 C C . VAL A 1 119 ? 1.287 14.479 2.739 1.00 82.50 119 VAL A C 1
ATOM 933 O O . VAL A 1 119 ? 1.349 15.664 3.070 1.00 82.50 119 VAL A O 1
ATOM 936 N N . ILE A 1 120 ? 0.469 14.064 1.769 1.00 86.56 120 ILE A N 1
ATOM 937 C CA . ILE A 1 120 ? -0.452 14.947 1.046 1.00 86.56 120 ILE A CA 1
ATOM 938 C C . ILE A 1 120 ? -1.503 15.498 2.008 1.00 86.56 120 ILE A C 1
ATOM 940 O O . ILE A 1 120 ? -1.751 16.700 1.984 1.00 86.56 120 ILE A O 1
ATOM 944 N N . CYS A 1 121 ? -2.088 14.665 2.869 1.00 84.44 121 CYS A N 1
ATOM 945 C CA . CYS A 1 121 ? -3.063 15.096 3.868 1.00 84.44 121 CYS A CA 1
ATOM 946 C C . CYS A 1 121 ? -2.443 16.014 4.931 1.00 84.44 121 CYS A C 1
ATOM 948 O O . CYS A 1 121 ? -3.028 17.039 5.256 1.00 84.44 121 CYS A O 1
ATOM 950 N N . GLU A 1 122 ? -1.232 15.740 5.409 1.00 83.94 122 GLU A N 1
ATOM 951 C CA . GLU A 1 122 ? -0.535 16.615 6.356 1.00 83.94 122 GLU A CA 1
ATOM 952 C C . GLU A 1 122 ? -0.222 17.977 5.720 1.00 83.94 122 GLU A C 1
ATOM 954 O O . GLU A 1 122 ? -0.444 19.030 6.320 1.00 83.94 122 GLU A O 1
ATOM 959 N N . ARG A 1 123 ? 0.243 17.980 4.463 1.00 85.62 123 ARG A N 1
ATOM 960 C CA . ARG A 1 123 ? 0.429 19.212 3.690 1.00 85.62 123 ARG A CA 1
ATOM 961 C C . ARG A 1 123 ? -0.903 19.926 3.471 1.00 85.62 123 ARG A C 1
ATOM 963 O O . ARG A 1 123 ? -0.954 21.141 3.578 1.00 85.62 123 ARG A O 1
ATOM 970 N N . PHE A 1 124 ? -1.977 19.199 3.190 1.00 85.56 124 PHE A N 1
ATOM 971 C CA . PHE A 1 124 ? -3.314 19.760 3.015 1.00 85.56 124 PHE A CA 1
ATOM 972 C C . PHE A 1 124 ? -3.797 20.500 4.265 1.00 85.56 124 PHE A C 1
ATOM 974 O O . PHE A 1 124 ? -4.284 21.629 4.153 1.00 85.56 124 PHE A O 1
ATOM 981 N N . SER A 1 125 ? -3.593 19.903 5.442 1.00 83.12 125 SER A N 1
ATOM 982 C CA . SER A 1 125 ? -3.980 20.463 6.740 1.00 83.12 125 SER A CA 1
ATOM 983 C C . SER A 1 125 ? -3.203 21.730 7.116 1.00 83.12 125 SER A C 1
ATOM 985 O O . SER A 1 125 ? -3.711 22.544 7.879 1.00 83.12 125 SER A O 1
ATOM 987 N N . LYS A 1 126 ? -2.020 21.976 6.531 1.00 85.19 126 LYS A N 1
ATOM 988 C CA . LYS A 1 126 ? -1.236 23.218 6.726 1.00 85.19 126 LYS A CA 1
ATOM 989 C C . LYS A 1 126 ? -1.840 24.448 6.022 1.00 85.19 126 LYS A C 1
ATOM 991 O O . LYS A 1 126 ? -1.318 25.555 6.152 1.00 85.19 126 LYS A O 1
ATOM 996 N N . GLY A 1 127 ? -2.941 24.284 5.284 1.00 82.12 127 GLY A N 1
ATOM 997 C CA . GLY A 1 127 ? -3.743 25.380 4.733 1.00 82.12 127 GLY A CA 1
ATOM 998 C C . GLY A 1 127 ? -3.480 25.699 3.258 1.00 82.12 127 GLY A C 1
ATOM 999 O O . GLY A 1 127 ? -2.506 25.241 2.656 1.00 82.12 127 GLY A O 1
ATOM 1000 N N . LYS A 1 128 ? -4.344 26.544 2.670 1.00 82.25 128 LYS A N 1
ATOM 1001 C CA . LYS A 1 128 ? -4.373 26.867 1.224 1.00 82.25 128 LYS A CA 1
ATOM 1002 C C . LYS A 1 128 ? -3.040 27.340 0.645 1.00 82.25 128 LYS A C 1
ATOM 1004 O O . LYS A 1 128 ? -2.722 26.987 -0.484 1.00 82.25 128 LYS A O 1
ATOM 1009 N N . LYS A 1 129 ? -2.250 28.099 1.420 1.00 83.81 129 LYS A N 1
ATOM 1010 C CA . LYS A 1 129 ? -0.912 28.557 1.001 1.00 83.81 129 LYS A CA 1
ATOM 1011 C C . LYS A 1 129 ? 0.038 27.396 0.705 1.00 83.81 129 LYS A C 1
ATOM 1013 O O . LYS A 1 129 ? 0.871 27.503 -0.185 1.00 83.81 129 LYS A O 1
ATOM 1018 N N . SER A 1 130 ? -0.069 26.306 1.461 1.00 82.50 130 SER A N 1
ATOM 1019 C CA . SER A 1 130 ? 0.807 25.145 1.308 1.00 82.50 130 SER A CA 1
ATOM 1020 C C . SER A 1 130 ? 0.315 24.186 0.222 1.00 82.50 130 SER A C 1
ATOM 1022 O O . SER A 1 130 ? 1.130 23.629 -0.521 1.00 82.50 130 SER A O 1
ATOM 1024 N N . MET A 1 131 ? -1.003 24.014 0.091 1.00 85.75 131 MET A N 1
ATOM 1025 C CA . MET A 1 131 ? -1.622 23.227 -0.969 1.00 85.75 131 MET A CA 1
ATOM 1026 C C . MET A 1 131 ? -3.064 23.669 -1.204 1.00 85.75 131 MET A C 1
ATOM 1028 O O . MET A 1 131 ? -3.890 23.586 -0.297 1.00 85.75 131 MET A O 1
ATOM 1032 N N . HIS A 1 132 ? -3.370 24.093 -2.432 1.00 83.94 132 HIS A N 1
ATOM 1033 C CA . HIS A 1 132 ? -4.697 24.593 -2.797 1.00 83.94 132 HIS A CA 1
ATOM 1034 C C . HIS A 1 132 ? -5.778 23.513 -2.762 1.00 83.94 132 HIS A C 1
ATOM 1036 O O . HIS A 1 132 ? -6.835 23.763 -2.187 1.00 83.94 132 HIS A O 1
ATOM 1042 N N . SER A 1 133 ? -5.499 22.335 -3.333 1.00 84.69 133 SER A N 1
ATOM 1043 C CA . SER A 1 133 ? -6.435 21.209 -3.371 1.00 84.69 133 SER A CA 1
ATOM 1044 C C . SER A 1 133 ? -5.749 19.867 -3.145 1.00 84.69 133 SER A C 1
ATOM 1046 O O . SER A 1 133 ? -4.602 19.671 -3.564 1.00 84.69 133 SER A O 1
ATOM 1048 N N . ILE A 1 134 ? -6.465 18.926 -2.521 1.00 83.31 134 ILE A N 1
ATOM 1049 C CA . ILE A 1 134 ? -5.988 17.551 -2.324 1.00 83.31 134 ILE A CA 1
ATOM 1050 C C . ILE A 1 134 ? -5.736 16.833 -3.658 1.00 83.31 134 ILE A C 1
ATOM 1052 O O . ILE A 1 134 ? -4.752 16.102 -3.794 1.00 83.31 134 ILE A O 1
ATOM 1056 N N . PHE A 1 135 ? -6.551 17.115 -4.680 1.00 84.06 135 PHE A N 1
ATOM 1057 C CA . PHE A 1 135 ? -6.377 16.574 -6.030 1.00 84.06 135 PHE A CA 1
ATOM 1058 C C . PHE A 1 135 ? -5.113 17.120 -6.698 1.00 84.06 135 PHE A C 1
ATOM 1060 O O . PHE A 1 135 ? -4.398 16.376 -7.365 1.00 84.06 135 PHE A O 1
ATOM 1067 N N . GLY A 1 136 ? -4.788 18.396 -6.467 1.00 81.88 136 GLY A N 1
ATOM 1068 C CA . GLY A 1 136 ? -3.538 19.003 -6.932 1.00 81.88 136 GLY A CA 1
ATOM 1069 C C . GLY A 1 136 ? -2.305 18.385 -6.266 1.00 81.88 136 GLY A C 1
ATOM 1070 O O . GLY A 1 136 ? -1.295 18.145 -6.928 1.00 81.88 136 GLY A O 1
ATOM 1071 N N . GLY A 1 137 ? -2.396 18.050 -4.976 1.00 84.00 137 GLY A N 1
ATOM 1072 C CA . GLY A 1 137 ? -1.359 17.307 -4.254 1.00 84.00 137 GLY A CA 1
ATOM 1073 C C . GLY A 1 137 ? -1.112 15.918 -4.832 1.00 84.00 137 GLY A C 1
ATOM 1074 O O . GLY A 1 137 ? 0.010 15.585 -5.207 1.00 84.00 137 GLY A O 1
ATOM 1075 N N . ALA A 1 138 ? -2.177 15.129 -4.974 1.00 84.12 138 ALA A N 1
ATOM 1076 C CA . ALA A 1 138 ? -2.099 13.789 -5.551 1.00 84.12 138 ALA A CA 1
ATOM 1077 C C . ALA A 1 138 ? -1.640 13.802 -7.020 1.00 84.12 138 ALA A C 1
ATOM 1079 O O . ALA A 1 138 ? -0.836 12.961 -7.431 1.00 84.12 138 ALA A O 1
ATOM 1080 N N . GLY A 1 139 ? -2.121 14.771 -7.802 1.00 84.62 139 GLY A N 1
ATOM 1081 C CA . GLY A 1 139 ? -1.752 14.963 -9.201 1.00 84.62 139 GLY A CA 1
ATOM 1082 C C . GLY A 1 139 ? -0.288 15.356 -9.363 1.00 84.62 139 GLY A C 1
ATOM 1083 O O . GLY A 1 139 ? 0.436 14.692 -10.099 1.00 84.62 139 GLY A O 1
ATOM 1084 N N . SER A 1 140 ? 0.175 16.385 -8.649 1.00 84.06 140 SER A N 1
ATOM 1085 C CA . SER A 1 140 ? 1.570 16.848 -8.719 1.00 84.06 140 SER A CA 1
ATOM 1086 C C . SER A 1 140 ? 2.567 15.762 -8.324 1.00 84.06 140 SER A C 1
ATOM 1088 O O . SER A 1 140 ? 3.600 15.632 -8.974 1.00 84.06 140 SER A O 1
ATOM 1090 N N . PHE A 1 141 ? 2.232 14.925 -7.338 1.00 82.00 141 PHE A N 1
ATOM 1091 C CA . PHE A 1 141 ? 3.035 13.752 -7.004 1.00 82.00 141 PHE A CA 1
ATOM 1092 C C . PHE A 1 141 ? 3.145 12.783 -8.190 1.00 82.00 141 PHE A C 1
ATOM 1094 O O . PHE A 1 141 ? 4.247 12.418 -8.594 1.00 82.00 141 PHE A O 1
ATOM 1101 N N . ARG A 1 142 ? 2.012 12.397 -8.795 1.00 82.75 142 ARG A N 1
ATOM 1102 C CA . ARG A 1 142 ? 2.001 11.406 -9.881 1.00 82.75 142 ARG A CA 1
ATOM 1103 C C . ARG A 1 142 ? 2.680 11.916 -11.151 1.00 82.75 142 ARG A C 1
ATOM 1105 O O . ARG A 1 142 ? 3.450 11.180 -11.763 1.00 82.75 142 ARG A O 1
ATOM 1112 N N . TRP A 1 143 ? 2.429 13.172 -11.513 1.00 81.94 143 TRP A N 1
ATOM 1113 C CA . TRP A 1 143 ? 3.109 13.833 -12.624 1.00 81.94 143 TRP A CA 1
ATOM 1114 C C . TRP A 1 143 ? 4.601 14.001 -12.343 1.00 81.94 143 TRP A C 1
ATOM 1116 O O . TRP A 1 143 ? 5.408 13.717 -13.217 1.00 81.94 143 TRP A O 1
ATOM 1126 N N . GLY A 1 144 ? 4.979 14.378 -11.119 1.00 83.19 144 GLY A N 1
ATOM 1127 C CA . GLY A 1 144 ? 6.376 14.519 -10.714 1.00 83.19 144 GLY A CA 1
ATOM 1128 C C . GLY A 1 144 ? 7.160 13.215 -10.840 1.00 83.19 144 GLY A C 1
ATOM 1129 O O . GLY A 1 144 ? 8.237 13.209 -11.431 1.00 83.19 144 GLY A O 1
ATOM 1130 N N . THR A 1 145 ? 6.609 12.097 -10.359 1.00 80.69 145 THR A N 1
ATOM 1131 C CA . THR A 1 145 ? 7.248 10.782 -10.514 1.00 80.69 145 THR A CA 1
ATOM 1132 C C . THR A 1 145 ? 7.339 10.370 -11.980 1.00 80.69 145 THR A C 1
ATOM 1134 O O . THR A 1 145 ? 8.405 9.950 -12.416 1.00 80.69 145 THR A O 1
ATOM 1137 N N . ASN A 1 146 ? 6.260 10.522 -12.757 1.00 81.38 146 ASN A N 1
ATOM 1138 C CA . ASN A 1 146 ? 6.254 10.111 -14.161 1.00 81.38 146 ASN A CA 1
ATOM 1139 C C . ASN A 1 146 ? 7.260 10.922 -14.994 1.00 81.38 146 ASN A C 1
ATOM 1141 O O . ASN A 1 146 ? 8.060 10.350 -15.723 1.00 81.38 146 ASN A O 1
ATOM 1145 N N . THR A 1 147 ? 7.292 12.246 -14.823 1.00 81.88 147 THR A N 1
ATOM 1146 C CA . THR A 1 147 ? 8.276 13.120 -15.480 1.00 81.88 147 THR A CA 1
ATOM 1147 C C . THR A 1 147 ? 9.700 12.814 -15.020 1.00 81.88 147 THR A C 1
ATOM 1149 O O . THR A 1 147 ? 10.617 12.801 -15.836 1.00 81.88 147 THR A O 1
ATOM 1152 N N . GLY A 1 148 ? 9.898 12.520 -13.731 1.00 80.44 148 GLY A N 1
ATOM 1153 C CA . GLY A 1 148 ? 11.201 12.133 -13.191 1.00 80.44 148 GLY A CA 1
ATOM 1154 C C . GLY A 1 148 ? 11.757 10.854 -13.817 1.00 80.44 148 GLY A C 1
ATOM 1155 O O . GLY A 1 148 ? 12.958 10.779 -14.054 1.00 80.44 148 GLY A O 1
ATOM 1156 N N . LEU A 1 149 ? 10.892 9.888 -14.146 1.00 79.75 149 LEU A N 1
ATOM 1157 C CA . LEU A 1 149 ? 11.283 8.651 -14.831 1.00 79.75 149 LEU A CA 1
ATOM 1158 C C . LEU A 1 149 ? 11.740 8.889 -16.277 1.00 79.75 149 LEU A C 1
ATOM 1160 O O . LEU A 1 149 ? 12.619 8.173 -16.746 1.00 79.75 149 LEU A O 1
ATOM 1164 N N . PHE A 1 150 ? 11.203 9.907 -16.959 1.00 80.06 150 PHE A N 1
ATOM 1165 C CA . PHE A 1 150 ? 11.622 10.256 -18.323 1.00 80.06 150 PHE A CA 1
ATOM 1166 C C . PHE A 1 150 ? 12.990 10.945 -18.389 1.00 80.06 150 PHE A C 1
ATOM 1168 O O . PHE A 1 150 ? 13.644 10.935 -19.435 1.00 80.06 150 PHE A O 1
ATOM 1175 N N . LEU A 1 151 ? 13.434 11.545 -17.284 1.00 83.56 151 LEU A N 1
ATOM 1176 C CA . LEU A 1 151 ? 14.684 12.289 -17.202 1.00 83.56 151 LEU A CA 1
ATOM 1177 C C . LEU A 1 151 ? 15.786 11.396 -16.619 1.00 83.56 151 LEU A C 1
ATOM 1179 O O . LEU A 1 151 ? 15.905 11.260 -15.399 1.00 83.56 151 LEU A O 1
ATOM 1183 N N . MET A 1 152 ? 16.647 10.839 -17.479 1.00 80.38 152 MET A N 1
ATOM 1184 C CA . MET A 1 152 ? 17.746 9.959 -17.047 1.00 80.38 152 MET A CA 1
ATOM 1185 C C . MET A 1 152 ? 18.653 10.563 -15.963 1.00 80.38 152 MET A C 1
ATOM 1187 O O . MET A 1 152 ? 18.997 9.814 -15.050 1.00 80.38 152 MET A O 1
ATOM 1191 N N . PRO A 1 153 ? 18.977 11.877 -15.946 1.00 77.88 153 PRO A N 1
ATOM 1192 C CA . PRO A 1 153 ? 19.793 12.455 -14.874 1.00 77.88 153 PRO A CA 1
ATOM 1193 C C . PRO A 1 153 ? 19.161 12.314 -13.485 1.00 77.88 153 PRO A C 1
ATOM 1195 O O . PRO A 1 153 ? 19.865 12.151 -12.489 1.00 77.88 153 PRO A O 1
ATOM 1198 N N . ILE A 1 154 ? 17.826 12.372 -13.414 1.00 79.00 154 ILE A N 1
ATOM 1199 C CA . ILE A 1 154 ? 17.072 12.198 -12.170 1.00 79.00 154 ILE A CA 1
ATOM 1200 C C . ILE A 1 154 ? 17.086 10.722 -11.777 1.00 79.00 154 ILE A C 1
ATOM 1202 O O . ILE A 1 154 ? 17.353 10.395 -10.622 1.00 79.00 154 ILE A O 1
ATOM 1206 N N . VAL A 1 155 ? 16.862 9.822 -12.736 1.00 79.06 155 VAL A N 1
ATOM 1207 C CA . VAL A 1 155 ? 16.887 8.375 -12.495 1.00 79.06 155 VAL A CA 1
ATOM 1208 C C . VAL A 1 155 ? 18.255 7.929 -11.972 1.00 79.06 155 VAL A C 1
ATOM 1210 O O . VAL A 1 155 ? 18.314 7.278 -10.930 1.00 79.06 155 VAL A O 1
ATOM 1213 N N . THR A 1 156 ? 19.356 8.325 -12.620 1.00 78.94 156 THR A N 1
ATOM 1214 C CA . THR A 1 156 ? 20.720 7.960 -12.197 1.00 78.94 156 THR A CA 1
ATOM 1215 C C . THR A 1 156 ? 21.065 8.527 -10.823 1.00 78.94 156 THR A C 1
ATOM 1217 O O . THR A 1 156 ? 21.717 7.852 -10.032 1.00 78.94 156 THR A O 1
ATOM 1220 N N . LEU A 1 157 ? 20.583 9.731 -10.491 1.00 83.75 157 LEU A N 1
ATOM 1221 C CA . LEU A 1 157 ? 20.768 10.332 -9.167 1.00 83.75 157 LEU A CA 1
ATOM 1222 C C . LEU A 1 157 ? 20.054 9.544 -8.059 1.00 83.75 157 LEU A C 1
ATOM 1224 O O . LEU A 1 157 ? 20.589 9.384 -6.962 1.00 83.75 157 LEU A O 1
ATOM 1228 N N . VAL A 1 158 ? 18.837 9.071 -8.333 1.00 81.25 158 VAL A N 1
ATOM 1229 C CA . VAL A 1 158 ? 17.972 8.434 -7.331 1.00 81.25 158 VAL A CA 1
ATOM 1230 C C . VAL A 1 158 ? 18.264 6.935 -7.185 1.00 81.25 158 VAL A C 1
ATOM 1232 O O . VAL A 1 158 ? 18.125 6.408 -6.081 1.00 81.25 158 VAL A O 1
ATOM 1235 N N . GLN A 1 159 ? 18.728 6.253 -8.240 1.00 81.44 159 GLN A N 1
ATOM 1236 C CA . GLN A 1 159 ? 19.105 4.828 -8.234 1.00 81.44 159 GLN A CA 1
ATOM 1237 C C . GLN A 1 159 ? 19.877 4.363 -6.978 1.00 81.44 159 GLN A C 1
ATOM 1239 O O . GLN A 1 159 ? 19.428 3.403 -6.349 1.00 81.44 159 GLN A O 1
ATOM 1244 N N . PRO A 1 160 ? 20.974 5.020 -6.544 1.00 82.88 160 PRO A N 1
ATOM 1245 C CA . PRO A 1 160 ? 21.733 4.577 -5.369 1.00 82.88 160 PRO A CA 1
ATOM 1246 C C . PRO A 1 160 ? 20.990 4.757 -4.034 1.00 82.88 160 PRO A C 1
ATOM 1248 O O . PRO A 1 160 ? 21.317 4.093 -3.05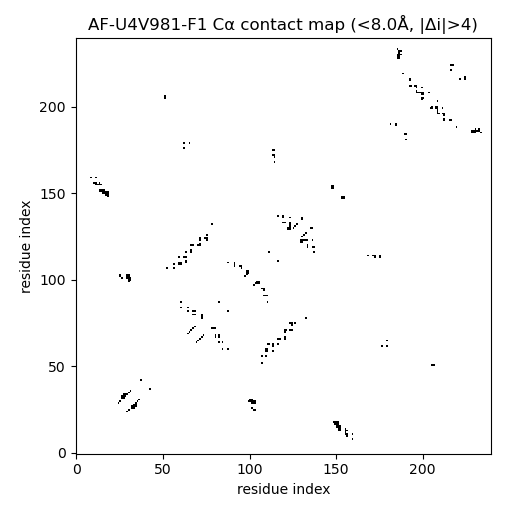4 1.00 82.88 160 PRO A O 1
ATOM 1251 N N . ILE A 1 161 ? 19.995 5.645 -3.976 1.00 85.94 161 ILE A N 1
ATOM 1252 C CA . ILE A 1 161 ? 19.230 5.963 -2.758 1.00 85.94 161 ILE A CA 1
ATOM 1253 C C . ILE A 1 161 ? 17.914 5.169 -2.713 1.00 85.94 161 ILE A C 1
ATOM 1255 O O . ILE A 1 161 ? 17.320 5.008 -1.645 1.00 85.94 161 ILE A O 1
ATOM 1259 N N . LEU A 1 162 ? 17.478 4.616 -3.850 1.00 84.38 162 LEU A N 1
ATOM 1260 C CA . LEU A 1 162 ? 16.168 3.994 -4.029 1.00 84.38 162 LEU A CA 1
ATOM 1261 C C . LEU A 1 162 ? 15.889 2.895 -2.991 1.00 84.38 162 LEU A C 1
ATOM 1263 O O . LEU A 1 162 ? 14.822 2.887 -2.387 1.00 84.38 162 LEU A O 1
ATOM 1267 N N . GLY A 1 163 ? 16.862 2.021 -2.711 1.00 85.94 163 GLY A N 1
ATOM 1268 C CA . GLY A 1 163 ? 16.700 0.945 -1.723 1.00 85.94 163 GLY A CA 1
ATOM 1269 C C . GLY A 1 163 ? 16.461 1.458 -0.297 1.00 85.94 163 GLY A C 1
ATOM 1270 O O . GLY A 1 163 ? 15.583 0.962 0.415 1.00 85.94 163 GLY A O 1
ATOM 1271 N N . VAL A 1 164 ? 17.190 2.501 0.109 1.00 87.88 164 VAL A N 1
ATOM 1272 C CA . VAL A 1 164 ? 17.022 3.131 1.428 1.00 87.88 164 VAL A CA 1
ATOM 1273 C C . VAL A 1 164 ? 15.684 3.868 1.497 1.00 87.88 164 VAL A C 1
ATOM 1275 O O . VAL A 1 164 ? 14.955 3.722 2.477 1.00 87.88 164 VAL A O 1
ATOM 1278 N N . ALA A 1 165 ? 15.322 4.603 0.443 1.00 85.44 165 ALA A N 1
ATOM 1279 C CA . ALA A 1 165 ? 14.059 5.331 0.363 1.00 85.44 165 ALA A CA 1
ATOM 1280 C C . ALA A 1 165 ? 12.839 4.393 0.412 1.00 85.44 165 ALA A C 1
ATOM 1282 O O . ALA A 1 165 ? 11.881 4.661 1.140 1.00 85.44 165 ALA A O 1
ATOM 1283 N N . LEU A 1 166 ? 12.881 3.265 -0.303 1.00 85.75 166 LEU A N 1
ATOM 1284 C CA . LEU A 1 166 ? 11.823 2.251 -0.270 1.00 85.75 166 LEU A CA 1
ATOM 1285 C C . LEU A 1 166 ? 11.711 1.608 1.116 1.00 85.75 166 LEU A C 1
ATOM 1287 O O . LEU A 1 166 ? 10.604 1.480 1.632 1.00 85.75 166 LEU A O 1
ATOM 1291 N N . THR A 1 167 ? 12.840 1.293 1.758 1.00 87.44 167 THR A N 1
ATOM 1292 C CA . THR A 1 167 ? 12.856 0.748 3.127 1.00 87.44 167 THR A CA 1
ATOM 1293 C C . THR A 1 167 ? 12.246 1.729 4.127 1.00 87.44 167 THR A C 1
ATOM 1295 O O . THR A 1 167 ? 11.363 1.357 4.900 1.00 87.44 167 THR A O 1
ATOM 1298 N N . LEU A 1 168 ? 12.658 3.001 4.081 1.00 87.19 168 LEU A N 1
ATOM 1299 C CA . LEU A 1 168 ? 12.088 4.049 4.927 1.00 87.19 168 LEU A CA 1
ATOM 1300 C C . LEU A 1 168 ? 10.584 4.192 4.688 1.00 87.19 168 LEU A C 1
ATOM 1302 O O . LEU A 1 168 ? 9.814 4.369 5.632 1.00 87.19 168 LEU A O 1
ATOM 1306 N N . THR A 1 169 ? 10.148 4.063 3.436 1.00 84.88 169 THR A N 1
ATOM 1307 C CA . THR A 1 169 ? 8.726 4.188 3.147 1.00 84.88 169 THR A CA 1
ATOM 1308 C C . THR A 1 169 ? 7.916 2.993 3.640 1.00 84.88 169 THR A C 1
ATOM 1310 O O . THR A 1 169 ? 6.819 3.187 4.159 1.00 84.88 169 THR A O 1
ATOM 1313 N N . LEU A 1 170 ? 8.452 1.772 3.551 1.00 85.38 170 LEU A N 1
ATOM 1314 C CA . LEU A 1 170 ? 7.821 0.586 4.135 1.00 85.38 170 LEU A CA 1
ATOM 1315 C C . LEU A 1 170 ? 7.682 0.711 5.656 1.00 85.38 170 LEU A C 1
ATOM 1317 O O . LEU A 1 170 ? 6.646 0.331 6.198 1.00 85.38 170 LEU A O 1
ATOM 1321 N N . LEU A 1 171 ? 8.668 1.305 6.339 1.00 87.44 171 LEU A N 1
ATOM 1322 C CA . LEU A 1 171 ? 8.584 1.584 7.776 1.00 87.44 171 LEU A CA 1
ATOM 1323 C C . LEU A 1 171 ? 7.449 2.564 8.105 1.00 87.44 171 LEU A C 1
ATOM 1325 O O . LEU A 1 171 ? 6.623 2.274 8.970 1.00 87.44 171 LEU A O 1
ATOM 1329 N N . ILE A 1 172 ? 7.363 3.692 7.389 1.00 84.19 172 ILE A N 1
ATOM 1330 C CA . ILE A 1 172 ? 6.292 4.685 7.587 1.00 84.19 172 ILE A CA 1
ATOM 1331 C C . ILE A 1 172 ? 4.924 4.064 7.283 1.00 84.19 172 ILE A C 1
ATOM 1333 O O . ILE A 1 172 ? 3.982 4.213 8.058 1.00 84.19 172 ILE A O 1
ATOM 1337 N N . GLN A 1 173 ? 4.811 3.326 6.178 1.00 81.94 173 GLN A N 1
ATOM 1338 C CA . GLN A 1 173 ? 3.577 2.650 5.788 1.00 81.94 173 GLN A CA 1
ATOM 1339 C C . GLN A 1 173 ? 3.153 1.588 6.811 1.00 81.94 173 GLN A C 1
ATOM 1341 O O . GLN A 1 173 ? 1.960 1.477 7.110 1.00 81.94 173 GLN A O 1
ATOM 1346 N N . GLY A 1 174 ? 4.106 0.839 7.369 1.00 84.31 174 GLY A N 1
ATOM 1347 C CA . GLY A 1 174 ? 3.870 -0.109 8.454 1.00 84.31 174 GLY A CA 1
ATOM 1348 C C . GLY A 1 174 ? 3.329 0.586 9.702 1.00 84.31 174 GLY A C 1
ATOM 1349 O O . GLY A 1 174 ? 2.264 0.215 10.192 1.00 84.31 174 GLY A O 1
ATOM 1350 N N . TYR A 1 175 ? 3.995 1.654 10.154 1.00 85.75 175 TYR A N 1
ATOM 1351 C CA . TYR A 1 175 ? 3.564 2.448 11.309 1.00 85.75 175 TYR A CA 1
ATOM 1352 C C . TYR A 1 175 ? 2.151 3.019 11.135 1.00 85.75 175 TYR A C 1
ATOM 1354 O O . TYR A 1 175 ? 1.293 2.814 11.992 1.00 85.75 175 TYR A O 1
ATOM 1362 N N . VAL A 1 176 ? 1.880 3.683 10.007 1.00 81.50 176 VAL A N 1
ATOM 1363 C CA . VAL A 1 176 ? 0.560 4.263 9.708 1.00 81.50 176 VAL A CA 1
ATOM 1364 C C . VAL A 1 176 ? -0.521 3.182 9.696 1.00 81.50 176 VAL A C 1
ATOM 1366 O O . VAL A 1 176 ? -1.616 3.406 10.207 1.00 81.50 176 VAL A O 1
ATOM 1369 N N . SER A 1 177 ? -0.219 1.999 9.154 1.00 80.81 177 SER A N 1
ATOM 1370 C CA . SER A 1 177 ? -1.181 0.895 9.110 1.00 80.81 177 SER A CA 1
ATOM 1371 C C . SER A 1 177 ? -1.532 0.375 10.503 1.00 80.81 177 SER A C 1
ATOM 1373 O O . SER A 1 177 ? -2.708 0.150 10.779 1.00 80.81 177 SER A O 1
ATOM 1375 N N . VAL A 1 178 ? -0.544 0.247 11.395 1.00 85.56 178 VAL A N 1
ATOM 1376 C CA . VAL A 1 178 ? -0.777 -0.147 12.794 1.00 85.56 178 VAL A CA 1
ATOM 1377 C C . VAL A 1 178 ? -1.541 0.942 13.549 1.00 85.56 178 VAL A C 1
ATOM 1379 O O . VAL A 1 178 ? -2.539 0.637 14.194 1.00 85.56 178 VAL A O 1
ATOM 1382 N N . ARG A 1 179 ? -1.130 2.213 13.423 1.00 84.12 179 ARG A N 1
ATOM 1383 C CA . ARG A 1 179 ? -1.797 3.357 14.067 1.00 84.12 179 ARG A CA 1
ATOM 1384 C C . ARG A 1 179 ? -3.280 3.412 13.707 1.00 84.12 179 ARG A C 1
ATOM 1386 O O . ARG A 1 179 ? -4.115 3.500 14.598 1.00 84.12 179 ARG A O 1
ATOM 1393 N N . ILE A 1 180 ? -3.611 3.344 12.417 1.00 80.12 180 ILE A N 1
ATOM 1394 C CA . ILE A 1 180 ? -5.008 3.389 11.967 1.00 80.12 180 ILE A CA 1
ATOM 1395 C C . ILE A 1 180 ? -5.770 2.143 12.426 1.00 80.12 180 ILE A C 1
ATOM 1397 O O . ILE A 1 180 ? -6.904 2.276 12.868 1.00 80.12 180 ILE A O 1
ATOM 1401 N N . GLY A 1 181 ? -5.155 0.957 12.387 1.00 81.75 181 GLY A N 1
ATOM 1402 C CA . GLY A 1 181 ? -5.783 -0.266 12.897 1.00 81.75 181 GLY A CA 1
ATOM 1403 C C . GLY A 1 181 ? -6.173 -0.167 14.376 1.00 81.75 181 GLY A C 1
ATOM 1404 O O . GLY A 1 181 ? -7.253 -0.611 14.750 1.00 81.75 181 GLY A O 1
ATOM 1405 N N . VAL A 1 182 ? -5.335 0.471 15.199 1.00 85.12 182 VAL A N 1
ATOM 1406 C CA . VAL A 1 182 ? -5.635 0.748 16.613 1.00 85.12 182 VAL A CA 1
ATOM 1407 C C . VAL A 1 182 ? -6.764 1.772 16.761 1.00 85.12 182 VAL A C 1
ATOM 1409 O O . VAL A 1 182 ? -7.644 1.568 17.587 1.00 85.12 182 VAL A O 1
ATOM 1412 N N . MET A 1 183 ? -6.768 2.843 15.959 1.00 82.00 183 MET A N 1
ATOM 1413 C CA . MET A 1 183 ? -7.811 3.882 16.017 1.00 82.00 183 MET A CA 1
ATOM 1414 C C . MET A 1 183 ? -9.188 3.400 15.530 1.00 82.00 183 MET A C 1
ATOM 1416 O O . MET A 1 183 ? -10.202 3.952 15.941 1.00 82.00 183 MET A O 1
ATOM 1420 N N . GLU A 1 184 ? -9.237 2.395 14.653 1.00 80.69 184 GLU A N 1
ATOM 1421 C CA . GLU A 1 184 ? -10.490 1.807 14.152 1.00 80.69 184 GLU A CA 1
ATOM 1422 C C . GLU A 1 184 ? -11.048 0.695 15.060 1.00 80.69 184 GLU A C 1
ATOM 1424 O O . GLU A 1 184 ? -12.198 0.280 14.889 1.00 80.69 184 GLU A O 1
ATOM 1429 N N . ALA A 1 185 ? -10.262 0.197 16.022 1.00 82.81 185 ALA A N 1
ATOM 1430 C CA . ALA A 1 185 ? -10.734 -0.785 16.992 1.00 82.81 185 ALA A CA 1
ATOM 1431 C C . ALA A 1 185 ? -11.804 -0.162 17.904 1.00 82.81 185 ALA A C 1
ATOM 1433 O O . ALA A 1 185 ? -11.647 0.960 18.380 1.00 82.81 185 ALA A O 1
ATOM 1434 N N . ARG A 1 186 ? -12.902 -0.882 18.165 1.00 78.56 186 ARG A N 1
ATOM 1435 C CA . ARG A 1 186 ? -14.044 -0.354 18.939 1.00 78.56 186 ARG A CA 1
ATOM 1436 C C . ARG A 1 186 ? -14.071 -0.827 20.386 1.00 78.56 186 ARG A C 1
ATOM 1438 O O . ARG A 1 186 ? -14.850 -0.315 21.185 1.00 78.56 186 ARG A O 1
ATOM 1445 N N . SER A 1 187 ? -13.238 -1.805 20.720 1.00 81.38 187 SER A N 1
ATOM 1446 C CA . SER A 1 187 ? -13.178 -2.406 22.045 1.00 81.38 187 SER A CA 1
ATOM 1447 C C . SER A 1 187 ? -11.783 -2.942 22.360 1.00 81.38 187 SER A C 1
ATOM 1449 O O . SER A 1 187 ? -10.967 -3.201 21.471 1.00 81.38 187 SER A O 1
ATOM 1451 N N . GLN A 1 188 ? -11.522 -3.186 23.645 1.00 81.19 188 GLN A N 1
ATOM 1452 C CA . GLN A 1 188 ? -10.308 -3.886 24.073 1.00 81.19 188 GLN A CA 1
ATOM 1453 C C . GLN A 1 188 ? -10.250 -5.326 23.538 1.00 81.19 188 GLN A C 1
ATOM 1455 O O . GLN A 1 188 ? -9.166 -5.862 23.301 1.00 81.19 188 GLN A O 1
ATOM 1460 N N . ARG A 1 189 ? -11.414 -5.948 23.295 1.00 83.00 189 ARG A N 1
ATOM 1461 C CA . ARG A 1 189 ? -11.513 -7.273 22.665 1.00 83.00 189 ARG A CA 1
ATOM 1462 C C . ARG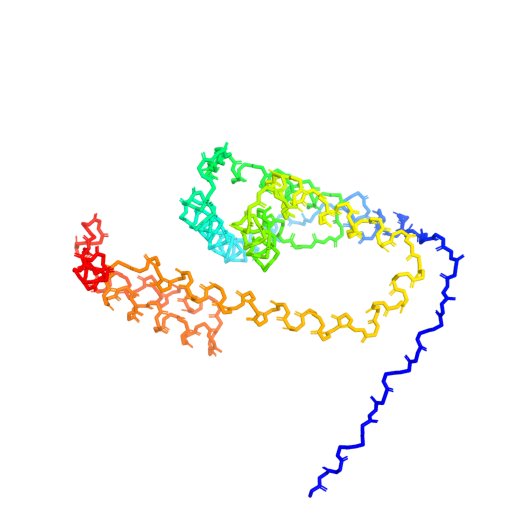 A 1 189 ? -11.007 -7.232 21.221 1.00 83.00 189 ARG A C 1
ATOM 1464 O O . ARG A 1 189 ? -10.204 -8.087 20.852 1.00 83.00 189 ARG A O 1
ATOM 1471 N N . ASP A 1 190 ? -11.384 -6.213 20.447 1.00 84.12 190 ASP A N 1
ATOM 1472 C CA . ASP A 1 190 ? -10.885 -6.014 19.076 1.00 84.12 190 ASP A CA 1
ATOM 1473 C C . ASP A 1 190 ? -9.367 -5.837 19.041 1.00 84.12 190 ASP A C 1
ATOM 1475 O O . ASP A 1 190 ? -8.690 -6.456 18.220 1.00 84.12 190 ASP A O 1
ATOM 1479 N N . LEU A 1 191 ? -8.818 -5.044 19.967 1.00 86.69 191 LEU A N 1
ATOM 1480 C CA . LEU A 1 191 ? -7.372 -4.854 20.109 1.00 86.69 191 LEU A CA 1
ATOM 1481 C C . LEU A 1 191 ? -6.649 -6.162 20.446 1.00 86.69 191 LEU A C 1
ATOM 1483 O O . LEU A 1 191 ? -5.604 -6.453 19.862 1.00 86.69 191 LEU A O 1
ATOM 1487 N N . GLY A 1 192 ? -7.214 -6.976 21.342 1.00 87.44 192 GLY A N 1
ATOM 1488 C CA . GLY A 1 192 ? -6.679 -8.297 21.676 1.00 87.44 192 GLY A CA 1
ATOM 1489 C C . GLY A 1 192 ? -6.656 -9.242 20.471 1.00 87.44 192 GLY A C 1
ATOM 1490 O O . GLY A 1 192 ? -5.631 -9.868 20.191 1.00 87.44 192 GLY A O 1
ATOM 1491 N N . ILE A 1 193 ? -7.753 -9.300 19.708 1.00 89.12 193 ILE A N 1
ATOM 1492 C CA . ILE A 1 193 ? -7.850 -10.112 18.485 1.00 89.12 193 ILE A CA 1
ATOM 1493 C C . ILE A 1 193 ? -6.850 -9.626 17.433 1.00 89.12 193 ILE A C 1
ATOM 1495 O O . ILE A 1 193 ? -6.123 -10.437 16.850 1.00 89.12 193 ILE A O 1
ATOM 1499 N N . ALA A 1 194 ? -6.777 -8.314 17.208 1.00 89.00 194 ALA A N 1
ATOM 1500 C CA . ALA A 1 194 ? -5.847 -7.705 16.266 1.00 89.00 194 ALA A CA 1
ATOM 1501 C C . ALA A 1 194 ? -4.385 -7.982 16.653 1.00 89.00 194 ALA A C 1
ATOM 1503 O O . ALA A 1 194 ? -3.584 -8.347 15.792 1.00 89.00 194 ALA A O 1
ATOM 1504 N N . GLY A 1 195 ? -4.048 -7.889 17.943 1.00 90.38 195 GLY A N 1
ATOM 1505 C CA . GLY A 1 195 ? -2.711 -8.170 18.465 1.00 90.38 195 GLY A CA 1
ATOM 1506 C C . GLY A 1 195 ? -2.276 -9.619 18.240 1.00 90.38 195 GLY A C 1
ATOM 1507 O O . GLY A 1 195 ? -1.192 -9.860 17.704 1.00 90.38 195 GLY A O 1
ATOM 1508 N N . ILE A 1 196 ? -3.134 -10.592 18.570 1.00 92.75 196 ILE A N 1
ATOM 1509 C CA . ILE A 1 196 ? -2.834 -12.017 18.343 1.00 92.75 196 ILE A CA 1
ATOM 1510 C C . ILE A 1 196 ? -2.728 -12.310 16.842 1.00 92.75 196 ILE A C 1
ATOM 1512 O O . ILE A 1 196 ? -1.784 -12.968 16.402 1.00 92.75 196 ILE A O 1
ATOM 1516 N N . THR A 1 197 ? -3.648 -11.774 16.037 1.00 90.94 197 THR A N 1
ATOM 1517 C CA . THR A 1 197 ? -3.629 -11.925 14.574 1.00 90.94 197 THR A CA 1
ATOM 1518 C C . THR A 1 197 ? -2.339 -11.358 13.973 1.00 90.94 197 THR A C 1
ATOM 1520 O O . THR A 1 197 ? -1.716 -12.003 13.129 1.00 90.94 197 THR A O 1
ATOM 1523 N N . GLY A 1 198 ? -1.884 -10.195 14.449 1.00 89.25 198 GLY A N 1
ATOM 1524 C CA . GLY A 1 198 ? -0.620 -9.578 14.044 1.00 89.25 198 GLY A CA 1
ATOM 1525 C C . GLY A 1 198 ? 0.611 -10.405 14.429 1.00 89.25 198 GLY A C 1
ATOM 1526 O O . GLY A 1 198 ? 1.523 -10.564 13.618 1.00 89.25 198 GLY A O 1
ATOM 1527 N N . ALA A 1 199 ? 0.628 -11.000 15.624 1.00 91.62 199 ALA A N 1
ATOM 1528 C CA . ALA A 1 199 ? 1.714 -11.884 16.051 1.00 91.62 199 ALA A CA 1
ATOM 1529 C C . ALA A 1 199 ? 1.797 -13.160 15.192 1.00 91.62 199 ALA A C 1
ATOM 1531 O O . ALA A 1 199 ? 2.887 -13.589 14.801 1.00 91.62 199 ALA A O 1
ATOM 1532 N N . VAL A 1 200 ? 0.650 -13.750 14.839 1.00 90.75 200 VAL A N 1
ATOM 1533 C CA . VAL A 1 200 ? 0.597 -14.902 13.925 1.00 90.75 200 VAL A CA 1
ATOM 1534 C C . VAL A 1 200 ? 1.014 -14.497 12.513 1.00 90.75 200 VAL A C 1
ATOM 1536 O O . VAL A 1 200 ? 1.759 -15.233 11.870 1.00 90.75 200 VAL A O 1
ATOM 1539 N N . LEU A 1 201 ? 0.626 -13.308 12.044 1.00 88.19 201 LEU A N 1
ATOM 1540 C CA . LEU A 1 201 ? 1.063 -12.778 10.750 1.00 88.19 201 LEU A CA 1
ATOM 1541 C C . LEU A 1 201 ? 2.587 -12.674 10.669 1.00 88.19 201 LEU A C 1
ATOM 1543 O O . LEU A 1 201 ? 3.172 -13.128 9.687 1.00 88.19 201 LEU A O 1
ATOM 1547 N N . ALA A 1 202 ? 3.223 -12.142 11.714 1.00 88.25 202 ALA A N 1
ATOM 1548 C CA . ALA A 1 202 ? 4.672 -11.972 11.776 1.00 88.25 202 ALA A CA 1
ATOM 1549 C C . ALA A 1 202 ? 5.451 -13.299 11.840 1.00 88.25 202 ALA A C 1
ATOM 1551 O O . ALA A 1 202 ? 6.601 -13.351 11.416 1.00 88.25 202 ALA A O 1
ATOM 1552 N N . THR A 1 203 ? 4.845 -14.369 12.367 1.00 92.56 203 THR A N 1
ATOM 1553 C CA . THR A 1 203 ? 5.543 -15.640 12.645 1.00 92.56 203 THR A CA 1
ATOM 1554 C C . THR A 1 203 ? 5.193 -16.775 11.684 1.00 92.56 203 THR A C 1
ATOM 1556 O O . THR A 1 203 ? 6.043 -17.610 11.384 1.00 92.56 203 THR A O 1
ATOM 1559 N N . ARG A 1 204 ? 3.945 -16.841 11.211 1.00 85.38 204 ARG A N 1
ATOM 1560 C CA . ARG A 1 204 ? 3.387 -17.945 10.407 1.00 85.38 204 ARG A CA 1
ATOM 1561 C C . ARG A 1 204 ? 2.887 -17.493 9.031 1.00 85.38 204 ARG A C 1
ATOM 1563 O O . ARG A 1 204 ? 2.534 -18.337 8.211 1.00 85.38 204 ARG A O 1
ATOM 1570 N N . GLY A 1 205 ? 2.859 -16.188 8.765 1.00 82.44 205 GLY A N 1
ATOM 1571 C CA . GLY A 1 205 ? 2.404 -15.615 7.500 1.00 82.44 205 GLY A CA 1
ATOM 1572 C C . GLY A 1 205 ? 0.889 -15.397 7.411 1.00 82.44 205 GLY A C 1
ATOM 1573 O O . GLY A 1 205 ? 0.120 -15.711 8.322 1.00 82.44 205 GLY A O 1
ATOM 1574 N N . ALA A 1 206 ? 0.457 -14.829 6.280 1.00 78.00 206 ALA A N 1
ATOM 1575 C CA . ALA A 1 206 ? -0.892 -14.280 6.108 1.00 78.00 206 ALA A CA 1
ATOM 1576 C C . ALA A 1 206 ? -2.019 -15.321 6.172 1.00 78.00 206 ALA A C 1
ATOM 1578 O O . ALA A 1 206 ? -3.061 -15.047 6.761 1.00 78.00 206 ALA A O 1
ATOM 1579 N N . GLY A 1 207 ? -1.810 -16.521 5.616 1.00 80.25 207 GLY A N 1
ATOM 1580 C CA . GLY A 1 207 ? -2.832 -17.575 5.624 1.00 80.25 207 GLY A CA 1
ATOM 1581 C C . GLY A 1 207 ? -3.204 -18.028 7.040 1.00 80.25 207 GLY A C 1
ATOM 1582 O O . GLY A 1 207 ? -4.384 -18.104 7.380 1.00 80.25 207 GLY A O 1
ATOM 1583 N N . TRP A 1 208 ? -2.199 -18.253 7.892 1.00 84.19 208 TRP A N 1
ATOM 1584 C CA . TRP A 1 208 ? -2.407 -18.621 9.295 1.00 84.19 208 TRP A CA 1
ATOM 1585 C C . TRP A 1 208 ? -2.996 -17.473 10.107 1.00 84.19 208 TRP A C 1
ATOM 1587 O O . TRP A 1 208 ? -3.912 -17.699 10.892 1.00 84.19 208 TRP A O 1
ATOM 1597 N N . ALA A 1 209 ? -2.525 -16.244 9.883 1.00 86.12 209 ALA A N 1
ATOM 1598 C CA . ALA A 1 209 ? -3.076 -15.066 10.543 1.00 86.12 209 ALA A CA 1
ATOM 1599 C C . ALA A 1 209 ? -4.567 -14.903 10.251 1.00 86.12 209 ALA A C 1
ATOM 1601 O O . ALA A 1 209 ? -5.352 -14.681 11.167 1.00 86.12 209 ALA A O 1
ATOM 1602 N N . PHE A 1 210 ? -4.968 -15.080 8.990 1.00 82.25 210 PHE A N 1
ATOM 1603 C CA . PHE A 1 210 ? -6.366 -14.996 8.596 1.00 82.25 210 PHE A CA 1
ATOM 1604 C C . PHE A 1 210 ? -7.222 -16.052 9.300 1.00 82.25 210 PHE A C 1
ATOM 1606 O O . PHE A 1 210 ? -8.229 -15.711 9.918 1.00 82.25 210 PHE A O 1
ATOM 1613 N N . ALA A 1 211 ? -6.796 -17.319 9.268 1.00 85.69 211 ALA A N 1
ATOM 1614 C CA . ALA A 1 211 ? -7.510 -18.398 9.944 1.00 85.69 211 ALA A CA 1
ATOM 1615 C C . ALA A 1 211 ? -7.640 -18.134 11.454 1.00 85.69 211 ALA A C 1
ATOM 1617 O O . ALA A 1 211 ? -8.734 -18.238 12.008 1.00 85.69 211 ALA A O 1
ATOM 1618 N N . THR A 1 212 ? -6.549 -17.733 12.114 1.00 88.75 212 THR A N 1
ATOM 1619 C CA . THR A 1 212 ? -6.560 -17.408 13.545 1.00 88.75 212 THR A CA 1
ATOM 1620 C C . THR A 1 212 ? -7.463 -16.217 13.856 1.00 88.75 212 THR A C 1
ATOM 1622 O O . THR A 1 212 ? -8.235 -16.296 14.807 1.00 88.75 212 THR A O 1
ATOM 1625 N N . GLY A 1 213 ? -7.424 -15.152 13.054 1.00 87.62 213 GLY A N 1
ATOM 1626 C CA . GLY A 1 213 ? -8.276 -13.978 13.241 1.00 87.6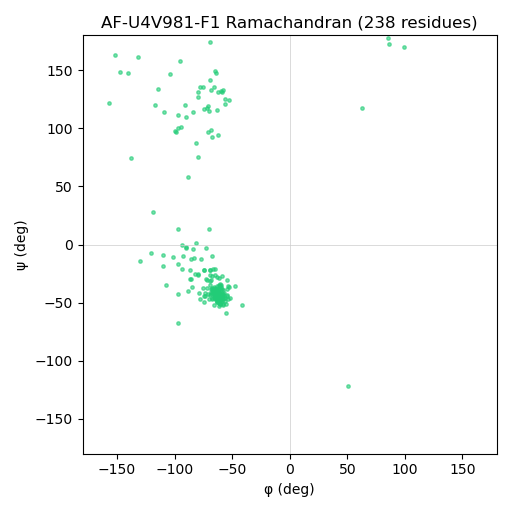2 213 GLY A CA 1
ATOM 1627 C C . GLY A 1 213 ? -9.763 -14.315 13.133 1.00 87.62 213 GLY A C 1
ATOM 1628 O O . GLY A 1 213 ? -10.538 -13.950 14.012 1.00 87.62 213 GLY A O 1
ATOM 1629 N N . VAL A 1 214 ? -10.159 -15.089 12.115 1.00 86.19 214 VAL A N 1
ATOM 1630 C CA . VAL A 1 214 ? -11.553 -15.540 11.948 1.00 86.19 214 VAL A CA 1
ATOM 1631 C C . VAL A 1 214 ? -12.000 -16.405 13.127 1.00 86.19 214 VAL A C 1
ATOM 1633 O O . VAL A 1 214 ? -13.071 -16.171 13.684 1.00 86.19 214 VAL A O 1
ATOM 1636 N N . ILE A 1 215 ? -11.179 -17.372 13.544 1.00 89.56 215 ILE A N 1
ATOM 1637 C CA . ILE A 1 215 ? -11.495 -18.254 14.676 1.00 89.56 215 ILE A CA 1
ATOM 1638 C C . ILE A 1 215 ? -11.631 -17.448 15.972 1.00 89.56 215 ILE A C 1
ATOM 1640 O O . ILE A 1 215 ? -12.595 -17.643 16.707 1.00 89.56 215 ILE A O 1
ATOM 1644 N N . LEU A 1 216 ? -10.709 -16.523 16.248 1.00 88.25 216 LEU A N 1
ATOM 1645 C CA . LEU A 1 216 ? -10.764 -15.680 17.443 1.00 88.25 216 LEU A CA 1
ATOM 1646 C C . LEU A 1 216 ? -11.991 -14.773 17.446 1.00 88.25 216 LEU A C 1
ATOM 1648 O O . LEU A 1 216 ? -12.664 -14.694 18.470 1.00 88.25 216 LEU A O 1
ATOM 1652 N N . CYS A 1 217 ? -12.325 -14.149 16.313 1.00 86.44 217 CYS A N 1
ATOM 1653 C CA . CYS A 1 217 ? -13.554 -13.370 16.191 1.00 86.44 217 CYS A CA 1
ATOM 1654 C C . CYS A 1 217 ? -14.787 -14.223 16.511 1.00 86.44 217 CYS A C 1
ATOM 1656 O O . CYS A 1 217 ? -15.635 -13.795 17.288 1.00 86.44 217 CYS A O 1
ATOM 1658 N N . LEU A 1 218 ? -14.880 -15.439 15.964 1.00 85.94 218 LEU A N 1
ATOM 1659 C CA . LEU A 1 218 ? -16.015 -16.334 16.212 1.00 85.94 218 LEU A CA 1
ATOM 1660 C C . LEU A 1 218 ? -16.081 -16.826 17.662 1.00 85.94 218 LEU A C 1
ATOM 1662 O O . LEU A 1 218 ? -17.172 -16.918 18.214 1.00 85.94 218 LEU A O 1
ATOM 1666 N N . LEU A 1 219 ? -14.946 -17.136 18.290 1.00 86.19 219 LEU A N 1
ATOM 1667 C CA . LEU A 1 219 ? -14.908 -17.627 19.670 1.00 86.19 219 LEU A CA 1
ATOM 1668 C C . LEU A 1 219 ? -15.195 -16.525 20.692 1.00 86.19 219 LEU A C 1
ATOM 1670 O O . LEU A 1 219 ? -15.913 -16.769 21.658 1.00 86.19 219 LEU A O 1
ATOM 1674 N N . ILE A 1 220 ? -14.636 -15.330 20.489 1.00 83.19 220 ILE A N 1
ATOM 1675 C CA . ILE A 1 220 ? -14.747 -14.219 21.442 1.00 83.19 220 ILE A CA 1
ATOM 1676 C C . ILE A 1 220 ? -16.106 -13.531 21.317 1.00 83.19 220 ILE A C 1
ATOM 1678 O O . ILE A 1 220 ? -16.721 -13.234 22.337 1.00 83.19 220 ILE A O 1
ATOM 1682 N N . TYR A 1 221 ? -16.605 -13.318 20.096 1.00 77.31 221 TYR A N 1
ATOM 1683 C CA . TYR A 1 221 ? -17.927 -12.718 19.902 1.00 77.31 221 TYR A CA 1
ATOM 1684 C C . TYR A 1 221 ? -19.069 -13.740 19.924 1.00 77.31 221 TYR A C 1
ATOM 1686 O O . TYR A 1 221 ? -20.210 -13.371 20.203 1.00 77.31 221 TYR A O 1
ATOM 1694 N N . GLY A 1 222 ? -18.802 -15.023 19.659 1.00 74.69 222 GLY A N 1
ATOM 1695 C CA . GLY A 1 222 ? -19.790 -16.098 19.760 1.00 74.69 222 GLY A CA 1
ATOM 1696 C C . GLY A 1 222 ? -21.090 -15.792 19.006 1.00 74.69 222 GLY A C 1
ATOM 1697 O O . GLY A 1 222 ? -21.097 -15.538 17.803 1.00 74.69 222 GLY A O 1
ATOM 1698 N N . ARG A 1 223 ? -22.216 -15.800 19.733 1.00 63.72 223 ARG A N 1
ATOM 1699 C CA . ARG A 1 223 ? -23.554 -15.462 19.203 1.00 63.72 223 ARG A CA 1
ATOM 1700 C C . ARG A 1 223 ? -23.802 -13.958 19.019 1.00 63.72 223 ARG A C 1
ATOM 1702 O O . ARG A 1 223 ? -24.770 -13.597 18.358 1.00 63.72 223 ARG A O 1
ATOM 1709 N N . GLU A 1 224 ? -22.950 -13.092 19.562 1.00 64.50 224 GLU A N 1
ATOM 1710 C CA . GLU A 1 224 ? -23.059 -11.629 19.461 1.00 64.50 224 GLU A CA 1
ATOM 1711 C C . GLU A 1 224 ? -22.189 -11.027 18.344 1.00 64.50 224 GLU A C 1
ATOM 1713 O O . GLU A 1 224 ? -22.063 -9.808 18.248 1.00 64.50 224 GLU A O 1
ATOM 1718 N N . PHE A 1 225 ? -21.658 -11.860 17.439 1.00 60.53 225 PHE A N 1
ATOM 1719 C CA . PHE A 1 225 ? -20.846 -11.454 16.280 1.00 60.53 225 PHE A CA 1
ATOM 1720 C C . PHE A 1 225 ? -21.447 -10.300 15.460 1.00 60.53 225 PHE A C 1
ATOM 1722 O O . PHE A 1 225 ? -20.723 -9.430 14.987 1.00 60.53 225 PHE A O 1
ATOM 1729 N N . PHE A 1 226 ? -22.776 -10.252 15.330 1.00 57.38 226 PHE A N 1
ATOM 1730 C CA . PHE A 1 226 ? -23.477 -9.191 14.595 1.00 57.38 226 PHE A CA 1
ATOM 1731 C C . PHE A 1 226 ? -23.931 -8.015 15.461 1.00 57.38 226 PHE A C 1
ATOM 1733 O O . PHE A 1 226 ? -24.397 -7.012 14.924 1.00 57.38 226 PHE A O 1
ATOM 1740 N N . ARG A 1 227 ? -23.843 -8.136 16.789 1.00 57.66 227 ARG A N 1
ATOM 1741 C CA . ARG A 1 227 ? -24.345 -7.120 17.715 1.00 57.66 227 ARG A CA 1
ATOM 1742 C C . ARG A 1 227 ? -23.307 -6.037 17.990 1.00 57.66 227 ARG A C 1
ATOM 1744 O O . ARG A 1 227 ? -23.714 -4.896 18.155 1.00 57.66 227 ARG A O 1
ATOM 1751 N N . GLY A 1 228 ? -22.017 -6.391 17.923 1.00 53.81 228 GLY A N 1
ATOM 1752 C CA . GLY A 1 228 ? -20.880 -5.477 18.044 1.00 53.81 228 GLY A CA 1
ATOM 1753 C C . GLY A 1 228 ? -20.827 -4.795 19.410 1.00 53.81 228 GLY A C 1
ATOM 1754 O O . GLY A 1 228 ? -21.718 -4.041 19.785 1.00 53.81 228 GLY A O 1
ATOM 1755 N N . GLU A 1 229 ? -19.771 -5.027 20.174 1.00 59.00 229 GLU A N 1
ATOM 1756 C CA . GLU A 1 229 ? -19.607 -4.355 21.461 1.00 59.00 229 GLU A CA 1
ATOM 1757 C C . GLU A 1 229 ? -18.813 -3.062 21.241 1.00 59.00 229 GLU A C 1
ATOM 1759 O O . GLU A 1 229 ? -17.696 -3.088 20.726 1.00 59.00 229 GLU A O 1
ATOM 1764 N N . VAL A 1 230 ? -19.404 -1.916 21.581 1.00 59.03 230 VAL A N 1
ATOM 1765 C CA . VAL A 1 230 ? -18.685 -0.637 21.623 1.00 59.03 230 VAL A CA 1
ATOM 1766 C C . VAL A 1 230 ? -18.336 -0.398 23.081 1.00 59.03 230 VAL A C 1
ATOM 1768 O O . VAL A 1 230 ? -19.180 0.038 23.864 1.00 59.03 230 VAL A O 1
ATOM 1771 N N . ASP A 1 231 ? -17.114 -0.751 23.461 1.00 57.09 231 ASP A N 1
ATOM 1772 C CA . ASP A 1 231 ? -16.637 -0.488 24.812 1.00 57.09 231 ASP A CA 1
ATOM 1773 C C . ASP A 1 231 ? -16.317 1.012 24.922 1.00 57.09 231 ASP A C 1
ATOM 1775 O O . ASP A 1 231 ? -15.682 1.589 24.036 1.00 57.09 231 ASP A O 1
ATOM 1779 N N . GLN A 1 232 ? -16.726 1.679 26.005 1.00 54.28 232 GLN A N 1
ATOM 1780 C CA . GLN A 1 232 ? -16.516 3.129 26.187 1.00 54.28 232 GLN A CA 1
ATOM 1781 C C . GLN A 1 232 ? -15.044 3.509 26.428 1.00 54.28 232 GLN A C 1
ATOM 1783 O O . GLN A 1 232 ? -14.737 4.638 26.811 1.00 54.28 232 GLN A O 1
ATOM 1788 N N . THR A 1 233 ? -14.112 2.586 26.189 1.00 54.94 233 THR A N 1
ATOM 1789 C CA . THR A 1 233 ? -12.674 2.789 26.376 1.00 54.94 233 THR A CA 1
ATOM 1790 C C . THR A 1 233 ? -12.170 4.014 25.599 1.00 54.94 233 THR A C 1
ATOM 1792 O O . THR A 1 233 ? -11.394 4.788 26.147 1.00 54.94 233 THR A O 1
ATOM 1795 N N . PHE A 1 234 ? -12.673 4.254 24.381 1.00 53.88 234 PHE A N 1
ATOM 1796 C CA . PHE A 1 234 ? -12.287 5.404 23.546 1.00 53.88 234 PHE A CA 1
ATOM 1797 C C . PHE A 1 234 ? -13.146 6.665 23.747 1.00 53.88 234 PHE A C 1
ATOM 1799 O O . PHE A 1 234 ? -12.874 7.698 23.142 1.00 53.88 234 PHE A O 1
ATOM 1806 N N . VAL A 1 235 ? -14.181 6.616 24.595 1.00 52.12 235 VAL A N 1
ATOM 1807 C CA . VAL A 1 235 ? -15.035 7.785 24.887 1.00 52.12 235 VAL A CA 1
ATOM 1808 C C . VAL A 1 235 ? -14.363 8.722 25.896 1.00 52.12 235 VAL A C 1
ATOM 1810 O O . VAL A 1 235 ? -14.615 9.925 25.875 1.00 52.12 235 VAL A O 1
ATOM 1813 N N . LYS A 1 236 ? -13.455 8.206 26.740 1.00 44.53 236 LYS A N 1
ATOM 1814 C CA . LYS A 1 236 ? -12.740 9.023 27.736 1.00 44.53 236 LYS A CA 1
ATOM 1815 C C . LYS A 1 236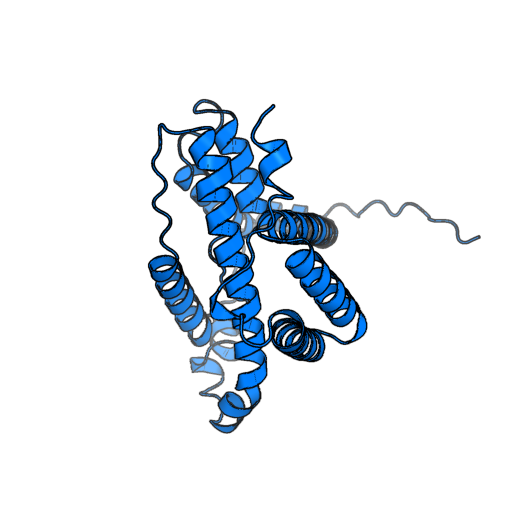 ? -11.875 10.133 27.123 1.00 44.53 236 LYS A C 1
ATOM 1817 O O . LYS A 1 236 ? -11.757 11.178 27.750 1.00 44.53 236 LYS A O 1
ATOM 1822 N N . ASP A 1 237 ? -11.367 9.956 25.902 1.00 47.94 237 ASP A N 1
ATOM 1823 C CA . ASP A 1 237 ? -10.525 10.956 25.222 1.00 47.94 237 ASP A CA 1
ATOM 1824 C C . ASP A 1 237 ? -11.317 11.967 24.365 1.00 47.94 237 ASP A C 1
ATOM 1826 O O . ASP A 1 237 ? -10.730 12.878 23.790 1.00 47.94 237 ASP A O 1
ATOM 1830 N N . GLN A 1 238 ? -12.650 11.848 24.270 1.00 44.03 238 GLN A N 1
ATOM 1831 C CA . GLN A 1 238 ? -13.500 12.820 23.556 1.00 44.03 238 GLN A CA 1
ATOM 1832 C C . GLN A 1 238 ? -14.084 13.923 24.461 1.00 44.03 238 GLN A C 1
ATOM 1834 O O . GLN A 1 238 ? -14.812 14.786 23.973 1.00 44.03 238 GLN A O 1
ATOM 1839 N N . GLN A 1 239 ? -13.795 13.904 25.767 1.00 32.09 239 GLN A N 1
ATOM 1840 C CA . GLN A 1 239 ? -14.339 14.849 26.757 1.00 32.09 239 GLN A CA 1
ATOM 1841 C C . GLN A 1 239 ? -13.270 15.704 27.468 1.00 32.09 239 GLN A C 1
ATOM 1843 O O . GLN A 1 239 ? -13.480 16.127 28.605 1.00 32.09 239 GLN A O 1
ATOM 1848 N N . SER A 1 240 ? -12.126 15.987 26.839 1.00 35.31 240 SER A N 1
ATOM 1849 C CA . SER A 1 240 ? -11.140 16.952 27.364 1.00 35.31 240 SER A CA 1
ATOM 1850 C C . SER A 1 240 ? -10.695 17.953 26.312 1.00 35.31 240 SER A C 1
ATOM 1852 O O . SER A 1 240 ? -10.460 17.528 25.161 1.00 35.31 240 SER A O 1
#

pLDDT: mean 77.21, std 12.35, range [31.75, 92.75]

Radius of gyration: 22.12 Å; Cα contacts (8 Å, |Δi|>4): 181; chains: 1; bounding box: 59×53×55 Å

Secondary structure (DSSP, 8-state):
-------PPPPP----SB----HHHHHHHHSHHHH-PPPHHHHHHHHHHHHHHHHHHHHHHHHHHHIIIIIIHHH-TTS-----HHHHHHHHHHHHHHHHHH-S------SS-HHHHHHHHHHHHT-TTT-S-HHHHHHHHHHHHHHHHHBHHHHHHHHHHHHHHHHHHHHHHHHHHHHHHHHH--SHHHHHHHHHHHHHHHHH-HHHHHHHHHHHHHHHHGGGTTT----GGGTGGG--

Solvent-accessible surface area (backbone atoms only — not comparable to full-atom values): 13876 Å² total; per-residue (Å²): 136,87,79,84,72,83,75,72,79,75,81,60,76,73,42,95,47,68,54,80,78,63,59,67,57,45,45,44,72,40,12,42,86,42,69,46,81,79,60,74,67,55,60,65,72,39,47,68,56,53,53,54,52,48,53,55,49,49,53,54,51,52,50,51,48,47,48,50,69,51,61,31,36,72,63,37,74,87,58,84,82,87,82,50,67,71,60,48,52,52,54,36,49,53,50,39,54,51,29,68,46,72,32,80,55,88,70,80,56,63,96,62,63,63,52,59,50,50,52,44,36,57,42,40,48,70,32,60,92,73,34,79,43,71,66,56,45,58,47,51,51,56,52,50,53,56,54,38,61,42,34,25,46,52,42,38,63,42,58,84,47,44,67,59,53,51,51,54,44,52,52,50,36,52,51,53,52,53,53,49,55,60,72,70,43,50,28,74,66,49,48,52,48,52,50,53,24,50,55,35,32,77,73,68,33,65,72,53,13,50,55,50,36,56,50,46,51,48,68,76,37,49,94,46,62,86,69,64,75,74,46,68,77,71,55,69,74,75,75,118

Sequence (240 aa):
MPRYSGGRAKWPEFQWTISSPDFATLWREYTIFGLGMPPLSMFLTALPTVLATYIVLFGDVLKTKSIIGGEAQQHRPDEKIDYNPNRAHLVFGMRNTGMSILGPDVTMCGPVWAAMQVVICERFSKGKKSMHSIFGGAGSFRWGTNTGLFLMPIVTLVQPILGVALTLTLLIQGYVSVRIGVMEARSQRDLGIAGITGAVLATRGAGWAFATGVILCLLIYGREFFRGEVDQTFVKDQQS

Foldseek 3Di:
DDDPDPPDQPAFDFDQAFDDDPVVCLCQPQACNNVPDDDPVVVVVCVVVVVLVVVVLVLLLLLLCCLVVPQQCVLCVPDDDDDDSVVQCVVQVVVQVVCNHRNNDNDRPHSALNLQSNVLSVQSSVDCVSPVDSVCSRVCVVVVVVVLNRGRRSVRRCVSVVVVVVVVSVVSSVVSSVVSCVVPQQDPLSVVLVVVLVVCCVPVNDVRSVVSSVVSLCVVCPPVSVVDDRDCPVVVVVPD

Mean predicted aligned error: 10.79 Å